Protein AF-A0A0C9UKN9-F1 (afdb_monomer_lite)

Organism: Sphaerobolus stellatus (strain SS14) (NCBI:txid990650)

Secondary structure (DSSP, 8-state):
------------------------S------S-SSSSS---------------TT---SHHHHHHHHHHHHHHTT---HHHHHHHHTTSTTTS-HHHHHHTTTPPP--SSHHHHHHHHHHHHHHT-SPPEEEEEE-SSHHHHH--TTTTTT--SEEEE-TT---PPPPGGG--TT--PEEE--------

pLDDT: mean 70.84, std 24.41, range [24.44, 95.75]

Radius of gyration: 25.05 Å; chains: 1; bounding box: 84×60×52 Å

Sequence (189 aa):
MASDTITGQNSAEEDFLFILAPASHPTKTLPRLLADNEGIPLFKQSVTLQTVFRQAGQDPEQVAFRDALLRQRTYTITQEDFELLSKQFWTNISIEEKTLFADALHLLPAKVMISEYNLHALAMLGNPVVCIKVKHNCTEAKKASEEDADGLEKQVLLAEGACCQETPPDFRPEPFRLELSLASTTLKE

Structure (mmCIF, N/CA/C/O backbone):
data_AF-A0A0C9UKN9-F1
#
_entry.id   AF-A0A0C9UKN9-F1
#
loop_
_atom_site.group_PDB
_atom_site.id
_atom_site.type_symbol
_atom_site.label_atom_id
_atom_site.label_alt_id
_atom_site.label_comp_id
_atom_site.label_asym_id
_atom_site.label_entity_id
_atom_site.label_seq_id
_atom_site.pdbx_PDB_ins_code
_atom_site.Cartn_x
_atom_site.Cartn_y
_atom_site.Cartn_z
_atom_site.occupancy
_atom_site.B_iso_or_equiv
_atom_site.auth_seq_id
_atom_site.auth_comp_id
_atom_site.auth_asym_id
_atom_site.auth_atom_id
_atom_site.pdbx_PDB_model_num
ATOM 1 N N . MET A 1 1 ? 60.288 16.742 14.129 1.00 34.72 1 MET A N 1
ATOM 2 C CA . MET A 1 1 ? 59.919 17.766 13.135 1.00 34.72 1 MET A CA 1
ATOM 3 C C . MET A 1 1 ? 58.909 17.145 12.193 1.00 34.72 1 MET A C 1
ATOM 5 O O . MET A 1 1 ? 59.256 16.121 11.627 1.00 34.72 1 MET A O 1
ATOM 9 N N . ALA A 1 2 ? 57.715 17.758 12.139 1.00 33.44 2 ALA A N 1
ATOM 10 C CA . ALA A 1 2 ? 56.589 17.596 11.199 1.00 33.44 2 ALA A CA 1
ATOM 11 C C . ALA A 1 2 ? 56.121 16.147 10.929 1.00 33.44 2 ALA A C 1
ATOM 13 O O . ALA A 1 2 ? 56.834 15.384 10.292 1.00 33.44 2 ALA A O 1
ATOM 14 N N . SER A 1 3 ? 55.005 15.640 11.468 1.00 34.00 3 SER A N 1
ATOM 15 C CA . SER A 1 3 ? 53.613 16.148 11.463 1.00 34.00 3 SER A CA 1
ATOM 16 C C . SER A 1 3 ? 53.100 16.423 10.051 1.00 34.00 3 SER A C 1
ATOM 18 O O . SER A 1 3 ? 53.535 17.399 9.459 1.00 34.00 3 SER A O 1
ATOM 20 N N . ASP A 1 4 ? 52.230 15.544 9.538 1.00 31.44 4 ASP A N 1
ATOM 21 C CA . ASP A 1 4 ? 50.944 15.860 8.885 1.00 31.44 4 ASP A CA 1
ATOM 22 C C . ASP A 1 4 ? 50.357 14.598 8.225 1.00 31.44 4 ASP A C 1
ATOM 24 O O . ASP A 1 4 ? 51.102 13.765 7.725 1.00 31.44 4 ASP A O 1
ATOM 28 N N . THR A 1 5 ? 49.059 14.358 8.068 1.00 30.23 5 THR A N 1
ATOM 29 C CA . THR A 1 5 ? 47.811 14.740 8.740 1.00 30.23 5 THR A CA 1
ATOM 30 C C . THR A 1 5 ? 46.796 13.796 8.074 1.00 30.23 5 THR A C 1
ATOM 32 O O . THR A 1 5 ? 46.590 13.859 6.863 1.00 30.23 5 THR A O 1
ATOM 35 N N . ILE A 1 6 ? 46.237 12.844 8.829 1.00 33.50 6 ILE A N 1
ATOM 36 C CA . ILE A 1 6 ? 45.108 12.016 8.379 1.00 33.50 6 ILE A CA 1
ATOM 37 C C . ILE A 1 6 ? 43.868 12.886 8.549 1.00 33.50 6 ILE A C 1
ATOM 39 O O . ILE A 1 6 ? 43.388 13.075 9.666 1.00 33.50 6 ILE A O 1
ATOM 43 N N . THR A 1 7 ? 43.366 13.450 7.455 1.00 30.38 7 THR A N 1
ATOM 44 C CA . THR A 1 7 ? 42.090 14.166 7.480 1.00 30.38 7 THR A CA 1
ATOM 45 C C . THR A 1 7 ? 40.964 13.146 7.453 1.00 30.38 7 THR A C 1
ATOM 47 O O . THR A 1 7 ? 40.539 12.679 6.398 1.00 30.38 7 THR A O 1
ATOM 50 N N . GLY A 1 8 ? 40.501 12.790 8.648 1.00 30.11 8 GLY A N 1
ATOM 51 C CA . GLY A 1 8 ? 39.165 12.258 8.839 1.00 30.11 8 GLY A CA 1
ATOM 52 C C . GLY A 1 8 ? 38.122 13.324 8.513 1.00 30.11 8 GLY A C 1
ATOM 53 O O . GLY A 1 8 ? 38.289 14.500 8.837 1.00 30.11 8 GLY A O 1
ATOM 54 N N . GLN A 1 9 ? 37.020 12.898 7.910 1.00 29.31 9 GLN A N 1
ATOM 55 C CA . GLN A 1 9 ? 35.750 13.588 8.062 1.00 29.31 9 GLN A CA 1
ATOM 56 C C . GLN A 1 9 ? 34.789 12.637 8.760 1.00 29.31 9 GLN A C 1
ATOM 58 O O . GLN A 1 9 ? 34.277 11.684 8.182 1.00 29.31 9 GLN A O 1
ATOM 63 N N . ASN A 1 10 ? 34.616 12.926 10.046 1.00 30.61 10 ASN A N 1
ATOM 64 C CA . ASN A 1 10 ? 33.439 12.594 10.825 1.00 30.61 10 ASN A CA 1
ATOM 65 C C . ASN A 1 10 ? 32.191 13.168 10.149 1.00 30.61 10 ASN A C 1
ATOM 67 O O . ASN A 1 10 ? 32.202 14.329 9.740 1.00 30.61 10 ASN A O 1
ATOM 71 N N . SER A 1 11 ? 31.107 12.403 10.158 1.00 27.14 11 SER A N 1
ATOM 72 C CA . SER A 1 11 ? 29.740 12.896 10.371 1.00 27.14 11 SER A CA 1
ATOM 73 C C . SER A 1 11 ? 28.881 11.650 10.607 1.00 27.14 11 SER A C 1
ATOM 75 O O . SER A 1 11 ? 28.715 10.843 9.702 1.00 27.14 11 SER A O 1
ATOM 77 N N . ALA A 1 12 ? 28.713 11.291 11.880 1.00 27.83 12 ALA A N 1
ATOM 78 C CA . ALA A 1 12 ? 27.504 11.551 12.675 1.00 27.83 12 ALA A CA 1
ATOM 79 C C . ALA A 1 12 ? 26.468 10.439 12.426 1.00 27.83 12 ALA A C 1
ATOM 81 O O . ALA A 1 12 ? 25.870 10.357 11.363 1.00 27.83 12 ALA A O 1
ATOM 82 N N . GLU A 1 13 ? 26.476 9.423 13.288 1.00 28.88 13 GLU A N 1
ATOM 83 C CA . GLU A 1 13 ? 25.441 9.268 14.329 1.00 28.88 13 GLU A CA 1
ATOM 84 C C . GLU A 1 13 ? 24.097 8.873 13.703 1.00 28.88 13 GLU A C 1
ATOM 86 O O . GLU A 1 13 ? 23.213 9.694 13.475 1.00 28.88 13 GLU A O 1
ATOM 91 N N . GLU A 1 14 ? 23.962 7.575 13.414 1.00 34.72 14 GLU A N 1
ATOM 92 C CA . GLU A 1 14 ? 22.657 6.952 13.212 1.00 34.72 14 GLU A CA 1
ATOM 93 C C . GLU A 1 14 ? 21.995 6.722 14.574 1.00 34.72 14 GLU A C 1
ATOM 95 O O . GLU A 1 14 ? 22.075 5.642 15.155 1.00 34.72 14 GLU A O 1
ATOM 100 N N . ASP A 1 15 ? 21.328 7.760 15.068 1.00 27.73 15 ASP A N 1
ATOM 101 C CA . ASP A 1 15 ? 20.319 7.646 16.116 1.00 27.73 15 ASP A CA 1
ATOM 102 C C . ASP A 1 15 ? 18.942 7.478 15.456 1.00 27.73 15 ASP A C 1
ATOM 104 O O . ASP A 1 15 ? 18.210 8.438 15.204 1.00 27.73 15 ASP A O 1
ATOM 108 N N . PHE A 1 16 ? 18.557 6.231 15.171 1.00 28.55 16 PHE A N 1
ATOM 109 C CA . PHE A 1 16 ? 17.162 5.893 14.883 1.00 28.55 16 PHE A CA 1
ATOM 110 C C . PHE A 1 16 ? 16.398 5.740 16.199 1.00 28.55 16 PHE A C 1
ATOM 112 O O . PHE A 1 16 ? 16.262 4.649 16.752 1.00 28.55 16 PHE A O 1
ATOM 119 N N . LEU A 1 17 ? 15.885 6.862 16.700 1.00 24.44 17 LEU A N 1
ATOM 120 C CA . LEU A 1 17 ? 14.983 6.906 17.842 1.00 24.44 17 LEU A CA 1
ATOM 121 C C . LEU A 1 17 ? 13.528 6.963 17.348 1.00 24.44 17 LEU A C 1
ATOM 123 O O . LEU A 1 17 ? 13.074 7.970 16.806 1.00 24.44 17 LEU A O 1
ATOM 127 N N . PHE A 1 18 ? 12.775 5.880 17.558 1.00 30.50 18 PHE A N 1
ATOM 128 C CA . PHE A 1 18 ? 11.311 5.915 17.521 1.00 30.50 18 PHE A CA 1
ATOM 129 C C . PHE A 1 18 ? 10.809 6.863 18.621 1.00 30.50 18 PHE A C 1
ATOM 131 O O . PHE A 1 18 ? 10.933 6.546 19.802 1.00 30.50 18 PHE A O 1
ATOM 138 N N . ILE A 1 19 ? 10.199 7.994 18.251 1.00 27.03 19 ILE A N 1
ATOM 139 C CA . ILE A 1 19 ? 9.367 8.803 19.154 1.00 27.03 19 ILE A CA 1
ATOM 140 C C . ILE A 1 19 ? 8.090 9.248 18.427 1.00 27.03 19 ILE A C 1
ATOM 142 O O . ILE A 1 19 ? 8.119 10.061 17.505 1.00 27.03 19 ILE A O 1
ATOM 146 N N . LEU A 1 20 ? 6.949 8.754 18.916 1.00 39.94 20 LEU A N 1
ATOM 147 C CA . LEU A 1 20 ? 5.687 9.493 18.914 1.00 39.94 20 LEU A CA 1
ATOM 148 C C . LEU A 1 20 ? 5.837 10.678 19.887 1.00 39.94 20 LEU A C 1
ATOM 150 O O . LEU A 1 20 ? 5.802 10.476 21.098 1.00 39.94 20 LEU A O 1
ATOM 154 N N . ALA A 1 21 ? 6.032 11.897 19.376 1.00 24.91 21 ALA A N 1
ATOM 155 C CA . ALA A 1 21 ? 5.906 13.166 20.110 1.00 24.91 21 ALA A CA 1
ATOM 156 C C . ALA A 1 21 ? 5.749 14.330 19.105 1.00 24.91 21 ALA A C 1
ATOM 158 O O . ALA A 1 21 ? 6.142 14.194 17.944 1.00 24.91 21 ALA A O 1
ATOM 159 N N . PRO A 1 22 ? 5.118 15.450 19.503 1.00 34.09 22 PRO A N 1
ATOM 160 C CA . PRO A 1 22 ? 4.517 16.403 18.584 1.00 34.09 22 PRO A CA 1
ATOM 161 C C . PRO A 1 22 ? 5.607 17.175 17.847 1.00 34.09 22 PRO A C 1
ATOM 163 O O . PRO A 1 22 ? 6.541 17.688 18.461 1.00 34.09 22 PRO A O 1
ATOM 166 N N . ALA A 1 23 ? 5.486 17.283 16.527 1.00 31.72 23 ALA A N 1
ATOM 167 C CA . ALA A 1 23 ? 6.414 18.069 15.733 1.00 31.72 23 ALA A CA 1
ATOM 168 C C . ALA A 1 23 ? 6.324 19.560 16.119 1.00 31.72 23 ALA A C 1
ATOM 170 O O . ALA A 1 23 ? 5.507 20.309 15.592 1.00 31.72 23 ALA A O 1
ATOM 171 N N . SER A 1 24 ? 7.195 20.000 17.026 1.00 43.47 24 SER A N 1
ATOM 172 C CA . SER A 1 24 ? 7.654 21.384 17.142 1.00 43.47 24 SER A CA 1
ATOM 173 C C . SER A 1 24 ? 9.071 21.471 16.572 1.00 43.47 24 SER A C 1
ATOM 175 O O . SER A 1 24 ? 10.053 21.629 17.296 1.00 43.47 24 SER A O 1
ATOM 177 N N . HIS A 1 25 ? 9.181 21.334 15.255 1.00 30.48 25 HIS A N 1
ATOM 178 C CA . HIS A 1 25 ? 10.380 21.664 14.491 1.00 30.48 25 HIS A CA 1
ATOM 179 C C . HIS A 1 25 ? 9.994 22.529 13.294 1.00 30.48 25 HIS A C 1
ATOM 181 O O . HIS A 1 25 ? 8.860 22.437 12.817 1.00 30.48 25 HIS A O 1
ATOM 187 N N . PRO A 1 26 ? 10.884 23.465 12.917 1.00 30.48 26 PRO A N 1
ATOM 188 C CA . PRO A 1 26 ? 10.521 24.702 12.250 1.00 30.48 26 PRO A CA 1
ATOM 189 C C . PRO A 1 26 ? 9.809 24.379 10.953 1.00 30.48 26 PRO A C 1
ATOM 191 O O . PRO A 1 26 ? 10.291 23.578 10.152 1.00 30.48 26 PRO A O 1
ATOM 194 N N . THR A 1 27 ? 8.652 25.010 10.778 1.00 32.56 27 THR A N 1
ATOM 195 C CA . THR A 1 27 ? 7.933 25.101 9.518 1.00 32.56 27 THR A CA 1
ATOM 196 C C . THR A 1 27 ? 8.954 25.289 8.408 1.00 32.56 27 THR A C 1
ATOM 198 O O . THR A 1 27 ? 9.515 26.372 8.250 1.00 32.56 27 THR A O 1
ATOM 201 N N . LYS A 1 28 ? 9.222 24.216 7.651 1.00 33.91 28 LYS A N 1
ATOM 202 C CA . LYS A 1 28 ? 9.829 24.320 6.331 1.00 33.91 28 LYS A CA 1
ATOM 203 C C . LYS A 1 28 ? 8.900 25.270 5.610 1.00 33.91 28 LYS A C 1
ATOM 205 O O . LYS A 1 28 ? 7.740 24.926 5.383 1.00 33.91 28 LYS A O 1
ATOM 210 N N . THR A 1 29 ? 9.357 26.510 5.475 1.00 34.72 29 THR A N 1
ATOM 211 C CA . THR A 1 29 ? 8.536 27.645 5.095 1.00 34.72 29 THR A CA 1
ATOM 212 C C . THR A 1 29 ? 7.731 27.197 3.895 1.00 34.72 29 THR A C 1
ATOM 214 O O . THR A 1 29 ? 8.321 26.763 2.900 1.00 34.72 29 THR A O 1
ATOM 217 N N . LEU A 1 30 ? 6.398 27.220 4.034 1.00 38.69 30 LEU A N 1
ATOM 218 C CA . LEU A 1 30 ? 5.480 27.114 2.904 1.00 38.69 30 LEU A CA 1
ATOM 219 C C . LEU A 1 30 ? 6.122 27.883 1.750 1.00 38.69 30 LEU A C 1
ATOM 221 O O . LEU A 1 30 ? 6.646 28.978 2.018 1.00 38.69 30 LEU A O 1
ATOM 225 N N . PRO A 1 31 ? 6.167 27.321 0.524 1.00 39.94 31 PRO A N 1
ATOM 226 C CA . PRO A 1 31 ? 6.776 28.016 -0.594 1.00 39.94 31 PRO A CA 1
ATOM 227 C C . PRO A 1 31 ? 6.264 29.446 -0.559 1.00 39.94 31 PRO A C 1
ATOM 229 O O . PRO A 1 31 ? 5.082 29.679 -0.302 1.00 39.94 31 PRO A O 1
ATOM 232 N N . ARG A 1 32 ? 7.214 30.375 -0.661 1.00 41.12 32 ARG A N 1
ATOM 233 C CA . ARG A 1 32 ? 7.066 31.826 -0.566 1.00 41.12 32 ARG A CA 1
ATOM 234 C C . ARG A 1 32 ? 6.176 32.311 -1.717 1.00 41.12 32 ARG A C 1
ATOM 236 O O . ARG A 1 32 ? 6.621 33.003 -2.613 1.00 41.12 32 ARG A O 1
ATOM 243 N N . LEU A 1 33 ? 4.921 31.890 -1.694 1.00 42.81 33 LEU A N 1
ATOM 244 C CA . LEU A 1 33 ? 3.880 32.051 -2.705 1.00 42.81 33 LEU A CA 1
ATOM 245 C C . LEU A 1 33 ? 2.845 33.083 -2.232 1.00 42.81 33 LEU A C 1
ATOM 247 O O . LEU A 1 33 ? 1.717 33.128 -2.703 1.00 42.81 33 LEU A O 1
ATOM 251 N N . LEU A 1 34 ? 3.253 33.896 -1.254 1.00 47.38 34 LEU A N 1
ATOM 252 C CA . LEU A 1 34 ? 2.517 35.028 -0.701 1.00 47.38 34 LEU A CA 1
ATOM 253 C C . LEU A 1 34 ? 3.339 36.328 -0.764 1.00 47.38 34 LEU A C 1
ATOM 255 O O . LEU A 1 34 ? 2.903 37.337 -0.223 1.00 47.38 34 LEU A O 1
ATOM 259 N N . ALA A 1 35 ? 4.545 36.308 -1.352 1.00 42.91 35 ALA A N 1
ATOM 260 C CA . ALA A 1 35 ? 5.447 37.465 -1.334 1.00 42.91 35 ALA A CA 1
ATOM 261 C C . ALA A 1 35 ? 5.370 38.353 -2.583 1.00 42.91 35 ALA A C 1
ATOM 263 O O . ALA A 1 35 ? 5.828 39.491 -2.518 1.00 42.91 35 ALA A O 1
ATOM 264 N N . ASP A 1 36 ? 4.744 37.887 -3.663 1.00 44.12 36 ASP A N 1
ATOM 265 C CA . ASP A 1 36 ? 4.608 38.661 -4.892 1.00 44.12 36 ASP A CA 1
ATOM 266 C C . ASP A 1 36 ? 3.116 38.921 -5.127 1.00 44.12 36 ASP A C 1
ATOM 268 O O . ASP A 1 36 ? 2.312 37.995 -5.216 1.00 44.12 36 ASP A O 1
ATOM 272 N N . ASN A 1 37 ? 2.740 40.200 -5.146 1.00 48.34 37 ASN A N 1
ATOM 273 C CA . ASN A 1 37 ? 1.370 40.716 -5.251 1.00 48.34 37 ASN A CA 1
ATOM 274 C C . ASN A 1 37 ? 0.725 40.490 -6.640 1.00 48.34 37 ASN A C 1
ATOM 276 O O . ASN A 1 37 ? 0.074 41.379 -7.175 1.00 48.34 37 ASN A O 1
ATOM 280 N N . GLU A 1 38 ? 0.874 39.300 -7.213 1.00 51.72 38 GLU A N 1
ATOM 281 C CA . GLU A 1 38 ? 0.137 38.808 -8.382 1.00 51.72 38 GLU A CA 1
ATOM 282 C C . GLU A 1 38 ? -0.719 37.637 -7.881 1.00 51.72 38 GLU A C 1
ATOM 284 O O . GLU A 1 38 ? -0.367 36.462 -7.974 1.00 51.72 38 GLU A O 1
ATOM 289 N N . GLY A 1 39 ? -1.791 37.994 -7.170 1.00 48.06 39 GLY A N 1
ATOM 290 C CA . GLY A 1 39 ? -2.558 37.074 -6.341 1.00 48.06 39 GLY A CA 1
ATOM 291 C C . GLY A 1 39 ? -3.172 35.925 -7.135 1.00 48.06 39 GLY A C 1
ATOM 292 O O . GLY A 1 39 ? -4.042 36.134 -7.981 1.00 48.06 39 GLY A O 1
ATOM 293 N N . ILE A 1 40 ? -2.815 34.693 -6.762 1.00 57.94 40 ILE A N 1
ATOM 294 C CA . ILE A 1 40 ? -3.725 33.552 -6.903 1.00 57.94 40 ILE A CA 1
ATOM 295 C C . ILE A 1 40 ? -5.076 34.028 -6.357 1.00 57.94 40 ILE A C 1
ATOM 297 O O . ILE A 1 40 ? -5.100 34.520 -5.223 1.00 57.94 40 ILE A O 1
ATOM 301 N N . PRO A 1 41 ? -6.183 33.958 -7.121 1.00 59.59 41 PRO A N 1
ATOM 302 C CA . PRO A 1 41 ? -7.469 34.425 -6.634 1.00 59.59 41 PRO A CA 1
ATOM 303 C C . PRO A 1 41 ? -7.753 33.734 -5.304 1.00 59.59 41 PRO A C 1
ATOM 305 O O . PRO A 1 41 ? -7.888 32.512 -5.242 1.00 59.59 41 PRO A O 1
ATOM 308 N N . LEU A 1 42 ? -7.771 34.540 -4.239 1.00 68.69 42 LEU A N 1
ATOM 309 C CA . LEU A 1 42 ? -8.013 34.106 -2.872 1.00 68.69 42 LEU A CA 1
ATOM 310 C C . LEU A 1 42 ? -9.257 33.212 -2.897 1.00 68.69 42 LEU A C 1
ATOM 312 O O . LEU A 1 42 ? -10.309 33.656 -3.368 1.00 68.69 42 LEU A O 1
ATOM 316 N N . PHE A 1 43 ? -9.125 31.950 -2.481 1.00 76.06 43 PHE A N 1
ATOM 317 C CA . PHE A 1 43 ? -10.235 31.000 -2.497 1.00 76.06 43 PHE A CA 1
ATOM 318 C C . PHE A 1 43 ? -11.451 31.637 -1.815 1.00 76.06 43 PHE A C 1
ATOM 320 O O . PHE A 1 43 ? -11.429 31.921 -0.620 1.00 76.06 43 PHE A O 1
ATOM 327 N N . LYS A 1 44 ? -12.510 31.903 -2.588 1.00 85.81 44 LYS A N 1
ATOM 328 C CA . LYS A 1 44 ? -13.702 32.613 -2.093 1.00 85.81 44 LYS A CA 1
ATOM 329 C C . LYS A 1 44 ? -14.620 31.717 -1.265 1.00 85.81 44 LYS A C 1
ATOM 331 O O . LYS A 1 44 ? -15.485 32.216 -0.554 1.00 85.81 44 LYS A O 1
ATOM 336 N N . GLN A 1 45 ? -14.458 30.403 -1.391 1.00 85.06 45 GLN A N 1
ATOM 337 C CA . GLN A 1 45 ? -15.313 29.409 -0.766 1.00 85.06 45 GLN A CA 1
ATOM 338 C C . GLN A 1 45 ? -14.523 28.124 -0.513 1.00 85.06 45 GLN A C 1
ATOM 340 O O . GLN A 1 45 ? -13.711 27.718 -1.344 1.00 85.06 45 GLN A O 1
ATOM 345 N N . SER A 1 46 ? -14.803 27.469 0.612 1.00 88.50 46 SER A N 1
ATOM 346 C CA . SER A 1 46 ? -14.442 26.072 0.842 1.00 88.50 46 SER A CA 1
ATOM 347 C C . SER A 1 46 ? -15.709 25.260 1.112 1.00 88.50 46 SER A C 1
ATOM 349 O O . SER A 1 46 ? -16.700 25.776 1.632 1.00 88.50 46 SER A O 1
ATOM 351 N N . VAL A 1 47 ? -15.694 23.993 0.704 1.00 91.56 47 VAL A N 1
ATOM 352 C CA . VAL A 1 47 ? -16.776 23.034 0.942 1.00 91.56 47 VAL A CA 1
ATOM 353 C C . VAL A 1 47 ? -16.151 21.794 1.561 1.00 91.56 47 VAL A C 1
ATOM 355 O O . VAL A 1 47 ? -15.210 21.231 1.005 1.00 91.56 47 VAL A O 1
ATOM 358 N N . THR A 1 48 ? -16.679 21.363 2.704 1.00 90.56 48 THR A N 1
ATOM 359 C CA . THR A 1 48 ? -16.204 20.170 3.413 1.00 90.56 48 THR A CA 1
ATOM 360 C C . THR A 1 48 ? -17.248 19.072 3.305 1.00 90.56 48 THR A C 1
ATOM 362 O O . THR A 1 48 ? -18.371 19.227 3.784 1.00 90.56 48 THR A O 1
ATOM 365 N N . LEU A 1 49 ? -16.875 17.947 2.697 1.00 93.06 49 LEU A N 1
ATOM 366 C CA . LEU A 1 49 ? -17.709 16.749 2.674 1.00 93.06 49 LEU A CA 1
ATOM 367 C C . LEU A 1 49 ? -17.654 16.055 4.039 1.00 93.06 49 LEU A C 1
ATOM 369 O O . LEU A 1 49 ? -16.573 15.864 4.596 1.00 93.06 49 LEU A O 1
ATOM 373 N N . GLN A 1 50 ? -18.818 15.681 4.567 1.00 87.19 50 GLN A N 1
ATOM 374 C CA . GLN A 1 50 ? -18.943 15.087 5.905 1.00 87.19 50 GLN A CA 1
ATOM 375 C C . GLN A 1 50 ? -19.184 13.573 5.879 1.00 87.19 50 GLN A C 1
ATOM 377 O O . GLN A 1 50 ? -18.939 12.891 6.868 1.00 87.19 50 GLN A O 1
ATOM 382 N N . THR A 1 51 ? -19.657 13.034 4.757 1.00 88.94 51 THR A N 1
ATOM 383 C CA . THR A 1 51 ? -20.079 11.633 4.654 1.00 88.94 51 THR A CA 1
ATOM 384 C C . THR A 1 51 ? -18.967 10.752 4.086 1.00 88.94 51 THR A C 1
ATOM 386 O O . THR A 1 51 ? -18.377 11.072 3.054 1.00 88.94 51 THR A O 1
ATOM 389 N N . VAL A 1 52 ? -18.708 9.612 4.736 1.00 88.38 52 VAL A N 1
ATOM 390 C CA . VAL A 1 52 ? -17.716 8.611 4.308 1.00 88.38 52 VAL A CA 1
ATOM 391 C C . VAL A 1 52 ? -18.405 7.486 3.532 1.00 88.38 52 VAL A C 1
ATOM 393 O O . VAL A 1 52 ? -19.223 6.764 4.093 1.00 88.38 52 VAL A O 1
ATOM 396 N N . PHE A 1 53 ? -18.045 7.306 2.257 1.00 88.88 53 PHE A N 1
ATOM 397 C CA . PHE A 1 53 ? -18.640 6.276 1.388 1.00 88.88 53 PHE A CA 1
ATOM 398 C C . PHE A 1 53 ? -17.809 4.992 1.252 1.00 88.88 53 PHE A C 1
ATOM 400 O O . PHE A 1 53 ? -18.365 3.943 0.951 1.00 88.88 53 PHE A O 1
ATOM 407 N N . ARG A 1 54 ? -16.487 5.043 1.476 1.00 87.88 54 ARG A N 1
ATOM 408 C CA . ARG A 1 54 ? -15.612 3.860 1.337 1.00 87.88 54 ARG A CA 1
ATOM 409 C C . ARG A 1 54 ? -15.910 2.807 2.410 1.00 87.88 54 ARG A C 1
ATOM 411 O O . ARG A 1 54 ? -16.007 1.630 2.096 1.00 87.88 54 ARG A O 1
ATOM 418 N N . GLN A 1 55 ? -16.110 3.247 3.654 1.00 88.56 55 GLN A N 1
ATOM 419 C CA . GLN A 1 55 ? -16.520 2.427 4.800 1.00 88.56 55 GLN A CA 1
ATOM 420 C C . GLN A 1 55 ? -17.996 2.700 5.174 1.00 88.56 55 GLN A C 1
ATOM 422 O O . GLN A 1 55 ? -18.308 3.066 6.307 1.00 88.56 55 GLN A O 1
ATOM 427 N N . ALA A 1 56 ? -18.915 2.597 4.204 1.00 84.56 56 ALA A N 1
ATOM 428 C CA . ALA A 1 56 ? -20.336 2.952 4.380 1.00 84.56 56 ALA A CA 1
ATOM 429 C C . ALA A 1 56 ? -21.166 1.941 5.200 1.00 84.56 56 ALA A C 1
ATOM 431 O O . ALA A 1 56 ? -22.339 2.192 5.495 1.00 84.56 56 ALA A O 1
ATOM 432 N N . GLY A 1 57 ? -20.564 0.809 5.561 1.00 89.00 57 GLY A N 1
ATOM 433 C CA . GLY A 1 57 ? -21.182 -0.235 6.363 1.00 89.00 57 GLY A CA 1
ATOM 434 C C . GLY A 1 57 ? -21.778 0.260 7.684 1.00 89.00 57 GLY A C 1
ATOM 435 O O . GLY A 1 57 ? -21.254 1.189 8.305 1.00 89.00 57 GLY A O 1
ATOM 436 N N . GLN A 1 58 ? -22.901 -0.342 8.082 1.00 90.31 58 GLN A N 1
ATOM 437 C CA . GLN A 1 58 ? -23.626 -0.023 9.324 1.00 90.31 58 GLN A CA 1
ATOM 438 C C . GLN A 1 58 ? -23.515 -1.126 10.378 1.00 90.31 58 GLN A C 1
ATOM 440 O O . GLN A 1 58 ? -24.099 -1.009 11.453 1.00 90.31 58 GLN A O 1
ATOM 445 N N . ASP A 1 59 ? -22.774 -2.189 10.075 1.00 94.25 59 ASP A N 1
ATOM 446 C CA . ASP A 1 59 ? -22.440 -3.201 11.064 1.00 94.25 59 ASP A CA 1
ATOM 447 C C . ASP A 1 59 ? -21.610 -2.572 12.203 1.00 94.25 59 ASP A C 1
ATOM 449 O O . ASP A 1 59 ? -20.758 -1.718 11.915 1.00 94.25 59 ASP A O 1
ATOM 453 N N . PRO A 1 60 ? -21.832 -2.939 13.482 1.00 92.31 60 PRO A N 1
ATOM 454 C CA . PRO A 1 60 ? -21.122 -2.336 14.606 1.00 92.31 60 PRO A CA 1
ATOM 455 C C . PRO A 1 60 ? -19.598 -2.372 14.466 1.00 92.31 60 PRO A C 1
ATOM 457 O O . PRO A 1 60 ? -18.939 -1.405 14.851 1.00 92.31 60 PRO A O 1
ATOM 460 N N . GLU A 1 61 ? -19.029 -3.426 13.872 1.00 89.44 61 GLU A N 1
ATOM 461 C CA . GLU A 1 61 ? -17.582 -3.527 13.662 1.00 89.44 61 GLU A CA 1
ATOM 462 C C . GLU A 1 61 ? -17.093 -2.523 12.611 1.00 89.44 61 GLU A C 1
ATOM 464 O O . GLU A 1 61 ? -16.081 -1.845 12.804 1.00 89.44 61 GLU A O 1
ATOM 469 N N . GLN A 1 62 ? -17.846 -2.355 11.520 1.00 89.75 62 GLN A N 1
ATOM 470 C CA . GLN A 1 62 ? -17.525 -1.401 10.455 1.00 89.75 62 GLN A CA 1
ATOM 471 C C . GLN A 1 62 ? -17.675 0.053 10.918 1.00 89.75 62 GLN A C 1
ATOM 473 O O . GLN A 1 62 ? -16.872 0.909 10.539 1.00 89.75 62 GLN A O 1
ATOM 478 N N . VAL A 1 63 ? -18.674 0.334 11.761 1.00 92.50 63 VAL A N 1
ATOM 479 C CA . VAL A 1 63 ? -18.849 1.647 12.397 1.00 92.50 63 VAL A CA 1
ATOM 480 C C . VAL A 1 63 ? -17.682 1.939 13.338 1.00 92.50 63 VAL A C 1
ATOM 482 O O . VAL A 1 63 ? -17.069 2.998 13.217 1.00 92.50 63 VAL A O 1
ATOM 485 N N . ALA A 1 64 ? -17.318 0.990 14.208 1.00 92.81 64 ALA A N 1
ATOM 486 C CA . ALA A 1 64 ? -16.185 1.142 15.118 1.00 92.81 64 ALA A CA 1
ATOM 487 C C . ALA A 1 64 ? -14.869 1.380 14.360 1.00 92.81 64 ALA A C 1
ATOM 489 O O . ALA A 1 64 ? -14.103 2.275 14.716 1.00 92.81 64 ALA A O 1
ATOM 490 N N . PHE A 1 65 ? -14.641 0.642 13.269 1.00 93.00 65 PHE A N 1
ATOM 491 C CA . PHE A 1 65 ? -13.476 0.826 12.407 1.00 93.00 65 PHE A CA 1
ATOM 492 C C . PHE A 1 65 ? -13.454 2.211 11.747 1.00 93.00 65 PHE A C 1
ATOM 494 O O . PHE A 1 65 ? -12.438 2.905 11.789 1.00 93.00 65 PHE A O 1
ATOM 501 N N . ARG A 1 66 ? -14.582 2.661 11.179 1.00 93.75 66 ARG A N 1
ATOM 502 C CA . ARG A 1 66 ? -14.697 4.005 10.592 1.00 93.75 66 ARG A CA 1
ATOM 503 C C . ARG A 1 66 ? -14.398 5.092 11.623 1.00 93.75 66 ARG A C 1
ATOM 505 O O . ARG A 1 66 ? -13.671 6.036 11.318 1.00 93.75 66 ARG A O 1
ATOM 512 N N . ASP A 1 67 ? -14.943 4.963 12.825 1.00 93.44 67 ASP A N 1
ATOM 513 C CA . ASP A 1 67 ? -14.770 5.954 13.882 1.00 93.44 67 ASP A CA 1
ATOM 514 C C . ASP A 1 67 ? -13.321 5.989 14.397 1.00 93.44 67 ASP A C 1
ATOM 516 O O . ASP A 1 67 ? -12.788 7.076 14.635 1.00 93.44 67 ASP A O 1
ATOM 520 N N . ALA A 1 68 ? -12.650 4.834 14.481 1.00 94.75 68 ALA A N 1
ATOM 521 C CA . ALA A 1 68 ? -11.222 4.753 14.789 1.00 94.75 68 ALA A CA 1
ATOM 522 C C . ALA A 1 68 ? -10.371 5.484 13.731 1.00 94.75 68 ALA A C 1
ATOM 524 O O . ALA A 1 68 ? -9.497 6.277 14.083 1.00 94.75 68 ALA A O 1
ATOM 525 N N . LEU A 1 69 ? -10.670 5.317 12.434 1.00 94.00 69 LEU A N 1
ATOM 526 C CA . LEU A 1 69 ? -9.984 6.046 11.354 1.00 94.00 69 LEU A CA 1
ATOM 527 C C . LEU A 1 69 ? -10.224 7.566 11.421 1.00 94.00 69 LEU A C 1
ATOM 529 O O . LEU A 1 69 ? -9.312 8.355 11.157 1.00 94.00 69 LEU A O 1
ATOM 533 N N . LEU A 1 70 ? -11.436 7.999 11.788 1.00 92.94 70 LEU A N 1
ATOM 534 C CA . LEU A 1 70 ? -11.745 9.419 11.985 1.00 92.94 70 LEU A CA 1
ATOM 535 C C . LEU A 1 70 ? -10.962 10.010 13.164 1.00 92.94 70 LEU A C 1
ATOM 537 O O . LEU A 1 70 ? -10.425 11.110 13.034 1.00 92.94 70 LEU A O 1
ATOM 541 N N . ARG A 1 71 ? -10.836 9.273 14.274 1.00 95.06 71 ARG A N 1
ATOM 542 C CA . ARG A 1 71 ? -10.015 9.675 15.428 1.00 95.06 71 ARG A CA 1
ATOM 543 C C . ARG A 1 71 ? -8.525 9.697 15.105 1.00 95.06 71 ARG A C 1
ATOM 545 O O . ARG A 1 71 ? -7.829 10.624 15.516 1.00 95.06 71 ARG A O 1
ATOM 552 N N . GLN A 1 72 ? -8.037 8.732 14.327 1.00 94.62 72 GLN A N 1
ATOM 553 C CA . GLN A 1 72 ? -6.654 8.713 13.854 1.00 94.62 72 GLN A CA 1
ATOM 554 C C . GLN A 1 72 ? -6.338 9.961 13.014 1.00 94.62 72 GLN A C 1
ATOM 556 O O . GLN A 1 72 ? -5.286 10.571 13.196 1.00 94.62 72 GLN A O 1
ATOM 561 N N . ARG A 1 73 ? -7.269 10.403 12.156 1.00 92.69 73 ARG A N 1
ATOM 562 C CA . ARG A 1 73 ? -7.123 11.637 11.362 1.00 92.69 73 ARG A CA 1
ATOM 563 C C . ARG A 1 73 ? -6.965 12.892 12.228 1.00 92.69 73 ARG A C 1
ATOM 565 O O . ARG A 1 73 ? -6.260 13.814 11.825 1.00 92.69 73 ARG A O 1
ATOM 572 N N . THR A 1 74 ? -7.637 12.955 13.377 1.00 93.62 74 THR A N 1
ATOM 573 C CA . THR A 1 74 ? -7.584 14.093 14.311 1.00 93.62 74 THR A CA 1
ATOM 574 C C . THR A 1 74 ? -6.556 13.921 15.426 1.00 93.62 74 THR A C 1
ATOM 576 O O . THR A 1 74 ? -6.502 14.765 16.317 1.00 93.62 74 THR A O 1
ATOM 579 N N . TYR A 1 75 ? -5.735 12.865 15.384 1.00 92.50 75 TYR A N 1
ATOM 580 C CA . TYR A 1 75 ? -4.774 12.505 16.435 1.00 92.50 75 TYR A CA 1
ATOM 581 C C . TYR A 1 75 ? -5.411 12.274 17.819 1.00 92.50 75 TYR A C 1
ATOM 583 O O . TYR A 1 75 ? -4.751 12.412 18.844 1.00 92.50 75 TYR A O 1
ATOM 591 N N . THR A 1 76 ? -6.690 11.899 17.864 1.00 95.19 76 THR A N 1
ATOM 592 C CA . THR A 1 76 ? -7.440 11.597 19.097 1.00 95.19 76 THR A CA 1
ATOM 593 C C . THR A 1 76 ? -7.675 10.094 19.250 1.00 95.19 76 THR A C 1
ATOM 595 O O . THR A 1 76 ? -8.751 9.676 19.674 1.00 95.19 76 THR A O 1
ATOM 598 N N . ILE A 1 77 ? -6.709 9.287 18.810 1.00 94.69 77 ILE A N 1
ATOM 599 C CA . ILE A 1 77 ? -6.774 7.824 18.857 1.00 94.69 77 ILE A CA 1
ATOM 600 C C . ILE A 1 77 ? -6.698 7.334 20.308 1.00 94.69 77 ILE A C 1
ATOM 602 O O . ILE A 1 77 ? -5.933 7.882 21.105 1.00 94.69 77 ILE A O 1
ATOM 606 N N . THR A 1 78 ? -7.494 6.325 20.656 1.00 94.94 78 THR A N 1
ATOM 607 C CA . THR A 1 78 ? -7.490 5.723 21.998 1.00 94.94 78 THR A CA 1
ATOM 608 C C . THR A 1 78 ? -6.773 4.372 22.022 1.00 94.94 78 THR A C 1
ATOM 610 O O . THR A 1 78 ? -6.386 3.827 20.986 1.00 94.94 78 THR A O 1
ATOM 613 N N . GLN A 1 79 ? -6.585 3.817 23.220 1.00 95.75 79 GLN A N 1
ATOM 614 C CA . GLN A 1 79 ? -6.022 2.477 23.385 1.00 95.75 79 GLN A CA 1
ATOM 615 C C . GLN A 1 79 ? -6.940 1.412 22.762 1.00 95.75 79 GLN A C 1
ATOM 617 O O . GLN A 1 79 ? -6.466 0.502 22.088 1.00 95.75 79 GLN A O 1
ATOM 622 N N . GLU A 1 80 ? -8.255 1.569 22.913 1.00 94.88 80 GLU A N 1
ATOM 623 C CA . GLU A 1 80 ? -9.258 0.671 22.336 1.00 94.88 80 GLU A CA 1
ATOM 624 C C . GLU A 1 80 ? -9.234 0.704 20.801 1.00 94.88 80 GLU A C 1
ATOM 626 O O . GLU A 1 80 ? -9.403 -0.332 20.159 1.00 94.88 80 GLU A O 1
ATOM 631 N N . ASP A 1 81 ? -8.974 1.872 20.199 1.00 94.69 81 ASP A N 1
ATOM 632 C CA . ASP A 1 81 ? -8.794 1.995 18.748 1.00 94.69 81 ASP A CA 1
ATOM 633 C C . ASP A 1 81 ? -7.567 1.221 18.269 1.00 94.69 81 ASP A C 1
ATOM 635 O O . ASP A 1 81 ? -7.624 0.514 17.264 1.00 94.69 81 ASP A O 1
ATOM 639 N N . PHE A 1 82 ? -6.449 1.337 18.990 1.00 94.62 82 PHE A N 1
ATOM 640 C CA . PHE A 1 82 ? -5.241 0.585 18.668 1.00 94.62 82 PHE A CA 1
ATOM 641 C C . PHE A 1 82 ? -5.476 -0.923 18.795 1.00 94.62 82 PHE A C 1
ATOM 643 O O . PHE A 1 82 ? -5.105 -1.685 17.902 1.00 94.62 82 PHE A O 1
ATOM 650 N N . GLU A 1 83 ? -6.142 -1.365 19.860 1.00 94.88 83 GLU A N 1
ATOM 651 C CA . GLU A 1 83 ? -6.506 -2.769 20.055 1.00 94.88 83 GLU A CA 1
ATOM 652 C C . GLU A 1 83 ? -7.428 -3.274 18.941 1.00 94.88 83 GLU A C 1
A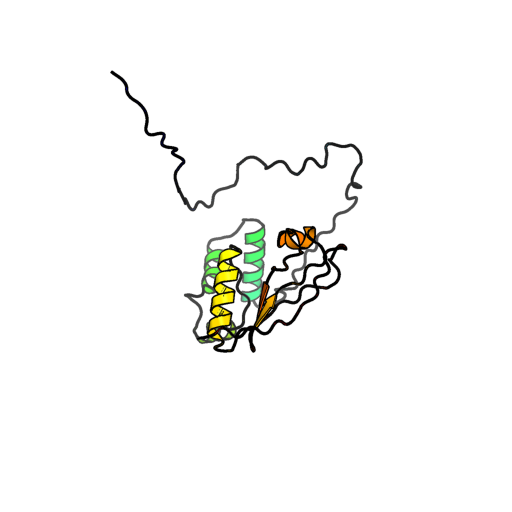TOM 654 O O . GLU A 1 83 ? -7.214 -4.366 18.417 1.00 94.88 83 GLU A O 1
ATOM 659 N N . LEU A 1 84 ? -8.394 -2.462 18.506 1.00 94.50 84 LEU A N 1
ATOM 660 C CA . LEU A 1 84 ? -9.247 -2.772 17.362 1.00 94.50 84 LEU A CA 1
ATOM 661 C C . LEU A 1 84 ? -8.433 -2.941 16.071 1.00 94.50 84 LEU A C 1
ATOM 663 O O . LEU A 1 84 ? -8.591 -3.948 15.385 1.00 94.50 84 LEU A O 1
ATOM 667 N N . LEU A 1 85 ? -7.556 -1.987 15.746 1.00 93.19 85 LEU A N 1
ATOM 668 C CA . LEU A 1 85 ? -6.745 -2.014 14.523 1.00 93.19 85 LEU A CA 1
ATOM 669 C C . LEU A 1 85 ? -5.701 -3.138 14.543 1.00 93.19 85 LEU A C 1
ATOM 671 O O . LEU A 1 85 ? -5.440 -3.761 13.517 1.00 93.19 85 LEU A O 1
ATOM 675 N N . SER A 1 86 ? -5.134 -3.442 15.710 1.00 94.00 86 SER A N 1
ATOM 676 C CA . SER A 1 86 ? -4.111 -4.482 15.860 1.00 94.00 86 SER A CA 1
ATOM 677 C C . SER A 1 86 ? -4.638 -5.900 15.624 1.00 94.00 86 SER A C 1
ATOM 679 O O . SER A 1 86 ? -3.860 -6.786 15.268 1.00 94.00 86 SER A O 1
ATOM 681 N N . LYS A 1 87 ? -5.955 -6.130 15.724 1.00 91.19 87 LYS A N 1
ATOM 682 C CA . LYS A 1 87 ? -6.576 -7.399 15.298 1.00 91.19 87 LYS A CA 1
ATOM 683 C C . LYS A 1 87 ? -6.318 -7.701 13.822 1.00 91.19 87 LYS A C 1
ATOM 685 O O . LYS A 1 87 ? -6.212 -8.864 13.463 1.00 91.19 87 LYS A O 1
ATOM 690 N N . GLN A 1 88 ? -6.153 -6.660 13.006 1.00 89.00 88 GLN A N 1
ATOM 691 C CA . GLN A 1 88 ? -5.897 -6.760 11.569 1.00 89.00 88 GLN A CA 1
ATOM 692 C C . GLN A 1 88 ? -4.410 -6.909 11.224 1.00 89.00 88 GLN A C 1
ATOM 694 O O . GLN A 1 88 ? -4.032 -6.937 10.053 1.00 89.00 88 GLN A O 1
ATOM 699 N N . PHE A 1 89 ? -3.525 -6.990 12.223 1.00 92.12 89 PHE A N 1
ATOM 700 C CA . PHE A 1 89 ? -2.117 -7.250 11.955 1.00 92.12 89 PHE A CA 1
ATOM 701 C C . PHE A 1 89 ? -1.942 -8.635 11.345 1.00 92.12 89 PHE A C 1
ATOM 703 O O . PHE A 1 89 ? -2.572 -9.606 11.761 1.00 92.12 89 PHE A O 1
ATOM 710 N N . TRP A 1 90 ? -1.008 -8.740 10.401 1.00 87.69 90 TRP A N 1
ATOM 711 C CA . TRP A 1 90 ? -0.735 -9.982 9.676 1.00 87.69 90 TRP A CA 1
ATOM 712 C C . TRP A 1 90 ? -0.409 -11.173 10.597 1.00 87.69 90 TRP A C 1
ATOM 714 O O . TRP A 1 90 ? -0.610 -12.332 10.240 1.00 87.69 90 TRP A O 1
ATOM 724 N N . THR A 1 91 ? 0.092 -10.916 11.805 1.00 90.94 91 THR A N 1
ATOM 725 C CA . THR A 1 91 ? 0.365 -11.948 12.817 1.00 90.94 91 THR A CA 1
ATOM 726 C C . THR A 1 91 ? -0.895 -12.504 13.479 1.00 90.94 91 THR A C 1
ATOM 728 O O . THR A 1 91 ? -0.856 -13.626 13.973 1.00 90.94 91 THR A O 1
ATOM 731 N N . ASN A 1 92 ? -1.985 -11.737 13.488 1.00 91.25 92 ASN A N 1
ATOM 732 C CA . ASN A 1 92 ? -3.181 -11.993 14.290 1.00 91.25 92 ASN A CA 1
ATOM 733 C C . ASN A 1 92 ? -4.361 -12.519 13.459 1.00 91.25 92 ASN A C 1
ATOM 735 O O . ASN A 1 92 ? -5.249 -13.160 14.015 1.00 91.25 92 ASN A O 1
ATOM 739 N N . ILE A 1 93 ? -4.355 -12.282 12.146 1.00 92.38 93 ILE A N 1
ATOM 740 C CA . ILE A 1 93 ? -5.383 -12.778 11.223 1.00 92.38 93 ILE A CA 1
ATOM 741 C C . ILE A 1 93 ? -5.191 -14.265 10.882 1.00 92.38 93 ILE A C 1
ATOM 743 O O . ILE A 1 93 ? -4.067 -14.791 10.889 1.00 92.38 93 ILE A O 1
ATOM 747 N N . SER A 1 94 ? -6.298 -14.948 10.573 1.00 93.12 94 SER A N 1
ATOM 748 C CA . SER A 1 94 ? -6.302 -16.384 10.274 1.00 93.12 94 SER A CA 1
ATOM 749 C C . SER A 1 94 ? -5.646 -16.699 8.923 1.00 93.12 94 SER A C 1
ATOM 751 O O . SER A 1 94 ? -5.374 -15.811 8.113 1.00 93.12 94 SER A O 1
ATOM 753 N N . ILE A 1 95 ? -5.364 -17.979 8.661 1.00 92.69 95 ILE A N 1
ATOM 754 C CA . ILE A 1 95 ? -4.792 -18.399 7.371 1.00 92.69 95 ILE A CA 1
ATOM 755 C C . ILE A 1 95 ? -5.800 -18.150 6.243 1.00 92.69 95 ILE A C 1
ATOM 757 O O . ILE A 1 95 ? -5.421 -17.675 5.178 1.00 92.69 95 ILE A O 1
ATOM 761 N N . GLU A 1 96 ? -7.081 -18.410 6.494 1.00 93.69 96 GLU A N 1
ATOM 762 C CA . GLU A 1 96 ? -8.170 -18.183 5.545 1.00 93.69 96 GLU A CA 1
ATOM 763 C C . GLU A 1 96 ? -8.256 -16.701 5.166 1.00 93.69 96 GLU A C 1
ATOM 765 O O . GLU A 1 96 ? -8.319 -16.360 3.986 1.00 93.69 96 GLU A O 1
ATOM 770 N N . GLU A 1 97 ? -8.162 -15.804 6.147 1.00 90.69 97 GLU A N 1
ATOM 771 C CA . GLU A 1 97 ? -8.164 -14.366 5.889 1.00 90.69 97 GLU A CA 1
ATOM 772 C C . GLU A 1 97 ? -6.927 -13.927 5.096 1.00 90.69 97 GLU A C 1
ATOM 774 O O . GLU A 1 97 ? -7.060 -13.216 4.105 1.00 90.69 97 GLU A O 1
ATOM 779 N N . LYS A 1 98 ? -5.733 -14.441 5.421 1.00 91.69 98 LYS A N 1
ATOM 780 C CA . LYS A 1 98 ? -4.515 -14.178 4.629 1.00 91.69 98 LYS A CA 1
ATOM 781 C C . LYS A 1 98 ? -4.677 -14.569 3.166 1.00 91.69 98 LYS A C 1
ATOM 783 O O . LYS A 1 98 ? -4.212 -13.841 2.294 1.00 91.69 98 LYS A O 1
ATOM 788 N N . THR A 1 99 ? -5.341 -15.692 2.887 1.00 91.69 99 THR A N 1
ATOM 789 C CA . THR A 1 99 ? -5.565 -16.130 1.502 1.00 91.69 99 THR A CA 1
ATOM 790 C C . THR A 1 99 ? -6.504 -15.208 0.729 1.00 91.69 99 THR A C 1
ATOM 792 O O . THR A 1 99 ? -6.314 -15.046 -0.472 1.00 91.69 99 THR A O 1
ATOM 795 N N . LEU A 1 100 ? -7.452 -14.535 1.395 1.00 92.00 100 LEU A N 1
ATOM 796 C CA . LEU A 1 100 ? -8.315 -13.532 0.753 1.00 92.00 100 LEU A CA 1
ATOM 797 C C . LEU A 1 100 ? -7.534 -12.292 0.296 1.00 92.00 100 LEU A C 1
ATOM 799 O O . LEU A 1 100 ? -7.948 -11.622 -0.647 1.00 92.00 100 LEU A O 1
ATOM 803 N N . PHE A 1 101 ? -6.406 -12.000 0.947 1.00 88.62 101 PHE A N 1
ATOM 804 C CA . PHE A 1 101 ? -5.534 -10.870 0.627 1.00 88.62 101 PHE A CA 1
ATOM 805 C C . PHE A 1 101 ? -4.292 -11.267 -0.179 1.00 88.62 101 PHE A C 1
ATOM 807 O O . PHE A 1 101 ? -3.393 -10.444 -0.331 1.00 88.62 101 PHE A O 1
ATOM 814 N N . ALA A 1 102 ? -4.229 -12.492 -0.714 1.00 85.44 102 ALA A N 1
ATOM 815 C CA . ALA A 1 102 ? -3.074 -12.959 -1.483 1.00 85.44 102 ALA A CA 1
ATOM 816 C C . ALA A 1 102 ? -2.749 -12.048 -2.683 1.00 85.44 102 ALA A C 1
ATOM 818 O O . ALA A 1 102 ? -1.579 -11.794 -2.955 1.00 85.44 102 ALA A O 1
ATOM 819 N N . ASP A 1 103 ? -3.785 -11.503 -3.328 1.00 84.69 103 ASP A N 1
ATOM 820 C CA . ASP A 1 103 ? -3.673 -10.633 -4.507 1.00 84.69 103 ASP A CA 1
ATOM 821 C C . ASP A 1 103 ? -3.884 -9.140 -4.177 1.00 84.69 103 ASP A C 1
ATOM 823 O O . ASP A 1 103 ? -4.131 -8.316 -5.062 1.00 84.69 103 ASP A O 1
ATOM 827 N N . ALA A 1 104 ? -3.859 -8.769 -2.894 1.00 88.81 104 ALA A N 1
ATOM 828 C CA . ALA A 1 104 ? -4.093 -7.393 -2.472 1.00 88.81 104 ALA A CA 1
ATOM 829 C C . ALA A 1 104 ? -2.909 -6.470 -2.812 1.00 88.81 104 ALA A C 1
ATOM 831 O O . ALA A 1 104 ? -1.769 -6.898 -2.958 1.00 88.81 104 ALA A O 1
ATOM 832 N N . LEU A 1 105 ? -3.169 -5.161 -2.894 1.00 89.12 105 LEU A N 1
ATOM 833 C CA . LEU A 1 105 ? -2.114 -4.156 -3.052 1.00 89.12 105 LEU A CA 1
ATOM 834 C C . LEU A 1 105 ? -1.377 -3.922 -1.728 1.00 89.12 105 LEU A C 1
ATOM 836 O O . LEU A 1 105 ? -2.001 -3.679 -0.694 1.00 89.12 105 LEU A O 1
ATOM 840 N N . HIS A 1 106 ? -0.044 -3.921 -1.779 1.00 90.06 106 HIS A N 1
ATOM 841 C CA . HIS A 1 106 ? 0.814 -3.661 -0.624 1.00 90.06 106 HIS A CA 1
ATOM 842 C C . HIS A 1 106 ? 1.243 -2.190 -0.585 1.00 90.06 106 HIS A C 1
ATOM 844 O O . HIS A 1 106 ? 1.865 -1.681 -1.516 1.00 90.06 106 HIS A O 1
ATOM 850 N N . LEU A 1 107 ? 0.945 -1.505 0.520 1.00 91.88 107 LEU A N 1
ATOM 851 C CA . LEU A 1 107 ? 1.429 -0.148 0.772 1.00 91.88 107 LEU A CA 1
ATOM 852 C C . LEU A 1 107 ? 2.739 -0.219 1.556 1.00 91.88 107 LEU A C 1
ATOM 854 O O . LEU A 1 107 ? 2.751 -0.656 2.706 1.00 91.88 107 LEU A O 1
ATOM 858 N N . LEU A 1 108 ? 3.836 0.216 0.935 1.00 92.94 108 LEU A N 1
ATOM 859 C CA . LEU A 1 108 ? 5.165 0.207 1.544 1.00 92.94 108 LEU A CA 1
ATOM 860 C C . LEU A 1 108 ? 5.683 1.637 1.767 1.00 92.94 108 LEU A C 1
ATOM 862 O O . LEU A 1 108 ? 5.368 2.530 0.979 1.00 92.94 108 LEU A O 1
ATOM 866 N N . PRO A 1 109 ? 6.496 1.877 2.814 1.00 91.88 109 PRO A N 1
ATOM 867 C CA . PRO A 1 109 ? 6.907 3.234 3.188 1.00 91.88 109 PRO A CA 1
ATOM 868 C C . PRO A 1 109 ? 7.821 3.942 2.179 1.00 91.88 109 PRO A C 1
ATOM 870 O O . PRO A 1 109 ? 7.908 5.167 2.195 1.00 91.88 109 PRO A O 1
ATOM 873 N N . ALA A 1 110 ? 8.555 3.195 1.348 1.00 91.12 110 ALA A N 1
ATOM 874 C CA . ALA A 1 110 ? 9.610 3.738 0.496 1.00 91.12 110 ALA A CA 1
ATOM 875 C C . ALA A 1 110 ? 9.640 3.067 -0.879 1.00 91.12 110 ALA A C 1
ATOM 877 O O . ALA A 1 110 ? 9.416 1.863 -0.991 1.00 91.12 110 ALA A O 1
ATOM 878 N N . LYS A 1 111 ? 10.012 3.843 -1.908 1.00 87.44 111 LYS A N 1
ATOM 879 C CA . LYS A 1 111 ? 10.102 3.381 -3.304 1.00 87.44 111 LYS A CA 1
ATOM 880 C C . LYS A 1 111 ? 11.024 2.167 -3.467 1.00 87.44 111 LYS A C 1
ATOM 882 O O . LYS A 1 111 ? 10.640 1.221 -4.133 1.00 87.44 111 LYS A O 1
ATOM 887 N N . VAL A 1 112 ? 12.181 2.149 -2.797 1.00 90.31 112 VAL A N 1
ATOM 888 C CA . VAL A 1 112 ? 13.131 1.017 -2.863 1.00 90.31 112 VAL A CA 1
ATOM 889 C C . VAL A 1 112 ? 12.473 -0.291 -2.414 1.00 90.31 112 VAL A C 1
ATOM 891 O O . VAL A 1 112 ? 12.574 -1.293 -3.113 1.00 90.31 112 VAL A O 1
ATOM 894 N N . MET A 1 113 ? 11.714 -0.261 -1.313 1.00 93.38 113 MET A N 1
ATOM 895 C CA . MET A 1 113 ? 10.978 -1.437 -0.835 1.00 93.38 113 MET A CA 1
ATOM 896 C C . MET A 1 113 ? 9.885 -1.871 -1.818 1.00 93.38 113 MET A C 1
ATOM 898 O O . MET A 1 113 ? 9.650 -3.064 -1.975 1.00 93.38 113 MET A O 1
ATOM 902 N N . ILE A 1 114 ? 9.231 -0.919 -2.497 1.00 90.56 114 ILE A N 1
ATOM 903 C CA . ILE A 1 114 ? 8.253 -1.217 -3.555 1.00 90.56 114 ILE A CA 1
ATOM 904 C C . ILE A 1 114 ? 8.938 -1.923 -4.728 1.00 90.56 114 ILE A C 1
ATOM 906 O O . ILE A 1 114 ? 8.456 -2.960 -5.172 1.00 90.56 114 ILE A O 1
ATOM 910 N N . SER A 1 115 ? 10.070 -1.404 -5.207 1.00 89.06 115 SER A N 1
ATOM 911 C CA . SER A 1 115 ? 10.818 -2.000 -6.319 1.00 89.06 115 SER A CA 1
ATOM 912 C C . SER A 1 115 ? 11.308 -3.412 -5.988 1.00 89.06 115 SER A C 1
ATOM 914 O O . SER A 1 115 ? 11.158 -4.319 -6.805 1.00 89.06 115 SER A O 1
ATOM 916 N N . GLU A 1 116 ? 11.845 -3.623 -4.785 1.00 93.06 116 GLU A N 1
ATOM 917 C CA . GLU A 1 116 ? 12.286 -4.941 -4.312 1.00 93.06 116 GLU A CA 1
ATOM 918 C C . GLU A 1 116 ? 11.120 -5.926 -4.192 1.00 93.06 116 GLU A C 1
ATOM 920 O O . GLU A 1 116 ? 11.208 -7.052 -4.686 1.00 93.06 116 GLU A O 1
ATOM 925 N N . TYR A 1 117 ? 10.007 -5.492 -3.592 1.00 93.12 117 TYR A N 1
ATOM 926 C CA . TYR A 1 117 ? 8.804 -6.309 -3.464 1.00 93.12 117 TYR A CA 1
ATOM 927 C C . TYR A 1 117 ? 8.240 -6.696 -4.836 1.00 93.12 117 TYR A C 1
ATOM 929 O O . TYR A 1 117 ? 7.971 -7.872 -5.075 1.00 93.12 117 TYR A O 1
ATOM 937 N N . ASN A 1 118 ? 8.123 -5.741 -5.761 1.00 91.38 118 ASN A N 1
ATOM 938 C CA . ASN A 1 118 ? 7.613 -5.989 -7.109 1.00 91.38 118 ASN A CA 1
ATOM 939 C C . ASN A 1 118 ? 8.525 -6.934 -7.899 1.00 91.38 118 ASN A C 1
ATOM 941 O O . ASN A 1 118 ? 8.030 -7.827 -8.585 1.00 91.38 118 ASN A O 1
ATOM 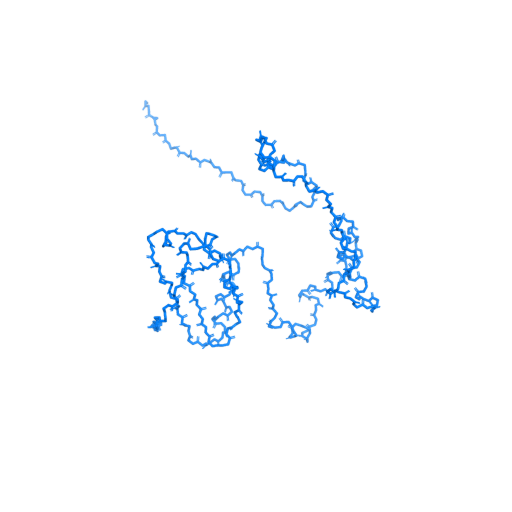945 N N . LEU A 1 119 ? 9.849 -6.785 -7.785 1.00 91.81 119 LEU A N 1
ATOM 946 C CA . LEU A 1 119 ? 10.802 -7.682 -8.439 1.00 91.81 119 LEU A CA 1
ATOM 947 C C . LEU A 1 119 ? 10.704 -9.107 -7.881 1.00 91.81 119 LEU A C 1
ATOM 949 O O . LEU A 1 119 ? 10.709 -10.071 -8.647 1.00 91.81 119 LEU A O 1
ATOM 953 N N . HIS A 1 120 ? 10.578 -9.243 -6.560 1.00 92.31 120 HIS A N 1
ATOM 954 C CA . HIS A 1 120 ? 10.366 -10.535 -5.916 1.00 92.31 120 HIS A CA 1
ATOM 955 C C . HIS A 1 120 ? 9.035 -11.167 -6.349 1.00 92.31 120 HIS A C 1
ATOM 957 O O . HIS A 1 120 ? 9.009 -12.335 -6.727 1.00 92.31 120 HIS A O 1
ATOM 963 N N . ALA A 1 121 ? 7.939 -10.402 -6.356 1.00 90.69 121 ALA A N 1
ATOM 964 C CA . ALA A 1 121 ? 6.633 -10.872 -6.817 1.00 90.69 121 ALA A CA 1
ATOM 965 C C . ALA A 1 121 ? 6.681 -11.344 -8.280 1.00 90.69 121 ALA A C 1
ATOM 967 O O . ALA A 1 121 ? 6.153 -12.406 -8.602 1.00 90.69 121 ALA A O 1
ATOM 968 N N . LEU A 1 122 ? 7.386 -10.611 -9.147 1.00 91.25 122 LEU A N 1
ATOM 969 C CA . LEU A 1 122 ? 7.582 -10.984 -10.546 1.00 91.25 122 LEU A CA 1
ATOM 970 C C . LEU A 1 122 ? 8.382 -12.287 -10.692 1.00 91.25 122 LEU A C 1
ATOM 972 O O . LEU A 1 122 ? 8.031 -13.134 -11.510 1.00 91.25 122 LEU A O 1
ATOM 976 N N . ALA A 1 123 ? 9.429 -12.473 -9.883 1.00 90.38 123 ALA A N 1
ATOM 977 C CA . ALA A 1 123 ? 10.218 -13.703 -9.868 1.00 90.38 123 ALA A CA 1
ATOM 978 C C . ALA A 1 123 ? 9.399 -14.916 -9.390 1.00 90.38 123 ALA A C 1
ATOM 980 O O . ALA A 1 123 ? 9.542 -16.011 -9.936 1.00 90.38 123 ALA A O 1
ATOM 981 N N . MET A 1 124 ? 8.503 -14.720 -8.417 1.00 91.31 124 MET A N 1
ATOM 982 C CA . MET A 1 124 ? 7.637 -15.774 -7.877 1.00 91.31 124 MET A CA 1
ATOM 983 C C . MET A 1 124 ? 6.598 -16.300 -8.876 1.00 91.31 124 MET A C 1
ATOM 985 O O . MET A 1 124 ? 6.110 -17.413 -8.692 1.00 91.31 124 MET A O 1
ATOM 989 N N . LEU A 1 125 ? 6.290 -15.557 -9.947 1.00 89.94 125 LEU A N 1
ATOM 990 C CA . LEU A 1 125 ? 5.417 -16.039 -11.025 1.00 89.94 125 LEU A CA 1
ATOM 991 C C . LEU A 1 125 ? 6.031 -17.217 -11.796 1.00 89.94 125 LEU A C 1
ATOM 993 O O . LEU A 1 125 ? 5.301 -17.970 -12.433 1.00 89.94 125 LEU A O 1
ATOM 997 N N . GLY A 1 126 ? 7.363 -17.370 -11.778 1.00 90.56 126 GLY A N 1
ATOM 998 C CA . GLY A 1 126 ? 8.062 -18.448 -12.488 1.00 90.56 126 GLY A CA 1
ATOM 999 C C . GLY A 1 126 ? 7.984 -18.362 -14.019 1.00 90.56 126 GLY A C 1
ATOM 1000 O O . GLY A 1 126 ? 8.382 -19.302 -14.705 1.00 90.56 126 GLY A O 1
ATOM 1001 N N . ASN A 1 127 ? 7.492 -17.243 -14.556 1.00 90.69 127 ASN A N 1
ATOM 1002 C CA . ASN A 1 127 ? 7.313 -17.014 -15.985 1.00 90.69 127 ASN A CA 1
ATOM 1003 C C . ASN A 1 127 ? 8.464 -16.178 -16.572 1.00 90.69 127 ASN A C 1
ATOM 1005 O O . ASN A 1 127 ? 9.072 -15.373 -15.859 1.00 90.69 127 ASN A O 1
ATOM 1009 N N . PRO A 1 128 ? 8.760 -16.307 -17.880 1.00 92.38 128 PRO A N 1
ATOM 1010 C CA . PRO A 1 128 ? 9.734 -15.451 -18.545 1.00 92.38 128 PRO A CA 1
ATOM 1011 C C . PRO A 1 128 ? 9.390 -13.963 -18.403 1.00 92.38 128 PRO A C 1
ATOM 1013 O O . PRO A 1 128 ? 8.264 -13.542 -18.675 1.00 92.38 128 PRO A O 1
ATOM 1016 N N . VAL A 1 129 ? 10.387 -13.161 -18.024 1.00 90.19 129 VAL A N 1
ATOM 1017 C CA . VAL A 1 129 ? 10.249 -11.709 -17.864 1.00 90.19 129 VAL A CA 1
ATOM 1018 C C . VAL A 1 129 ? 10.666 -10.991 -19.145 1.00 90.19 129 VAL A C 1
ATOM 1020 O O . VAL A 1 129 ? 11.783 -11.150 -19.639 1.00 90.19 129 VAL A O 1
ATOM 1023 N N . VAL A 1 130 ? 9.781 -10.144 -19.661 1.00 89.62 130 VAL A N 1
ATOM 1024 C CA . VAL A 1 130 ? 10.047 -9.212 -20.755 1.00 89.62 130 VAL A CA 1
ATOM 1025 C C . VAL A 1 130 ? 10.517 -7.884 -20.174 1.00 89.62 130 VAL A C 1
ATOM 1027 O O . VAL A 1 130 ? 9.826 -7.257 -19.375 1.00 89.62 130 VAL A O 1
ATOM 1030 N N . CYS A 1 131 ? 11.683 -7.423 -20.622 1.00 88.19 131 CYS A N 1
ATOM 1031 C CA . CYS A 1 131 ? 12.176 -6.082 -20.333 1.00 88.19 131 CYS A CA 1
ATOM 1032 C C . CYS A 1 131 ? 11.800 -5.137 -21.477 1.00 88.19 131 CYS A C 1
ATOM 1034 O O . CYS A 1 131 ? 12.351 -5.222 -22.576 1.00 88.19 131 CYS A O 1
ATOM 1036 N N . ILE A 1 132 ? 10.875 -4.219 -21.216 1.00 84.88 132 ILE A N 1
ATOM 1037 C CA . ILE A 1 132 ? 10.486 -3.170 -22.154 1.00 84.88 132 ILE A CA 1
ATOM 1038 C C . ILE A 1 132 ? 11.281 -1.918 -21.812 1.00 84.88 132 ILE A C 1
ATOM 1040 O O . ILE A 1 132 ? 11.172 -1.375 -20.716 1.00 84.88 132 ILE A O 1
ATOM 1044 N N . LYS A 1 133 ? 12.094 -1.451 -22.757 1.00 82.75 133 LYS A N 1
ATOM 1045 C CA . LYS A 1 133 ? 12.892 -0.235 -22.588 1.00 82.75 133 LYS A CA 1
ATOM 1046 C C . LYS A 1 133 ? 12.192 0.935 -23.253 1.00 82.75 133 LYS A C 1
ATOM 1048 O O . LYS A 1 133 ? 11.672 0.814 -24.364 1.00 82.75 133 LYS A O 1
ATOM 1053 N N . VAL A 1 134 ? 12.218 2.075 -22.580 1.00 77.38 134 VAL A N 1
ATOM 1054 C CA . VAL A 1 134 ? 11.625 3.302 -23.097 1.00 77.38 134 VAL A CA 1
ATOM 1055 C C . VAL A 1 134 ? 12.415 3.811 -24.303 1.00 77.38 134 VAL A C 1
ATOM 1057 O O . VAL A 1 134 ? 13.647 3.877 -24.288 1.00 77.38 134 VAL A O 1
ATOM 1060 N N . LYS A 1 135 ? 11.695 4.220 -25.353 1.00 78.19 135 LYS A N 1
ATOM 1061 C CA . LYS A 1 135 ? 12.263 4.990 -26.458 1.00 78.19 135 LYS A CA 1
ATOM 1062 C C . LYS A 1 135 ? 12.054 6.479 -26.190 1.00 78.19 135 LYS A C 1
ATOM 1064 O O . LYS A 1 135 ? 10.932 6.973 -26.231 1.00 78.19 135 LYS A O 1
ATOM 1069 N N . HIS A 1 136 ? 13.147 7.193 -25.938 1.00 78.44 136 HIS A N 1
ATOM 1070 C CA . HIS A 1 136 ? 13.119 8.643 -25.746 1.00 78.44 136 HIS A CA 1
ATOM 1071 C C . HIS A 1 136 ? 13.115 9.372 -27.096 1.00 78.44 136 HIS A C 1
ATOM 1073 O O . HIS A 1 136 ? 13.827 8.976 -28.022 1.00 78.44 136 HIS A O 1
ATOM 1079 N N . ASN A 1 137 ? 12.339 10.449 -27.197 1.00 78.62 137 ASN A N 1
ATOM 1080 C CA . ASN A 1 137 ? 12.258 11.302 -28.384 1.00 78.62 137 ASN A CA 1
ATOM 1081 C C . ASN A 1 137 ? 13.328 12.412 -28.415 1.00 78.62 137 ASN A C 1
ATOM 1083 O O . ASN A 1 137 ? 13.726 12.833 -29.499 1.00 78.62 137 ASN A O 1
ATOM 1087 N N . CYS A 1 138 ? 13.822 12.856 -27.257 1.00 74.94 138 CYS A N 1
ATOM 1088 C CA . CYS A 1 138 ? 14.888 13.851 -27.128 1.00 74.94 138 CYS A CA 1
ATOM 1089 C C . CYS A 1 138 ? 15.900 13.490 -26.023 1.00 74.94 138 CYS A C 1
ATOM 1091 O O . CYS A 1 138 ? 15.707 12.560 -25.232 1.00 74.94 138 CYS A O 1
ATOM 1093 N N . THR A 1 139 ? 17.032 14.199 -25.987 1.00 75.56 139 THR A N 1
ATOM 1094 C CA . THR A 1 139 ? 18.111 13.952 -25.014 1.00 75.56 139 THR A CA 1
ATOM 1095 C C . THR A 1 139 ? 17.720 14.406 -23.609 1.00 75.56 139 THR A C 1
ATOM 1097 O O . THR A 1 139 ? 18.177 13.818 -22.627 1.00 75.56 139 THR A O 1
ATOM 1100 N N . GLU A 1 140 ? 16.841 15.398 -23.513 1.00 74.38 140 GLU A N 1
ATOM 1101 C CA . GLU A 1 140 ? 16.236 15.905 -22.289 1.00 74.38 140 GLU A CA 1
ATOM 1102 C C . GLU A 1 140 ? 15.338 14.833 -21.658 1.00 74.38 140 GLU A C 1
ATOM 1104 O O . GLU A 1 140 ? 15.523 14.501 -20.490 1.00 74.38 140 GLU A O 1
ATOM 1109 N N . ALA A 1 141 ? 14.477 14.177 -22.445 1.00 68.81 141 ALA A N 1
ATOM 1110 C CA . ALA A 1 141 ? 13.625 13.076 -21.979 1.00 68.81 141 ALA A CA 1
ATOM 1111 C C . ALA A 1 141 ? 14.427 11.853 -21.499 1.00 68.81 141 ALA A C 1
ATOM 1113 O O . ALA A 1 141 ? 13.989 11.120 -20.618 1.00 68.81 141 ALA A O 1
ATOM 1114 N N . LYS A 1 142 ? 15.630 11.628 -22.040 1.00 72.19 142 LYS A N 1
ATOM 1115 C CA . LYS A 1 142 ? 16.531 10.562 -21.564 1.00 72.19 142 LYS A CA 1
ATOM 1116 C C . LYS A 1 142 ? 17.138 10.872 -20.187 1.00 72.19 142 LYS A C 1
ATOM 1118 O O . LYS A 1 142 ? 17.444 9.959 -19.408 1.00 72.19 142 LYS A O 1
ATOM 1123 N N . LYS A 1 143 ? 17.365 12.158 -19.906 1.00 76.44 143 LYS A N 1
ATOM 1124 C CA . LYS A 1 143 ? 17.934 12.653 -18.644 1.00 76.44 143 LYS A CA 1
ATOM 1125 C C . LYS A 1 143 ? 16.876 12.916 -17.577 1.00 76.44 143 LYS A C 1
ATOM 1127 O O . LYS A 1 143 ? 17.255 12.959 -16.412 1.00 76.44 143 LYS A O 1
ATOM 1132 N N . ALA A 1 144 ? 15.611 13.049 -17.975 1.00 73.56 144 ALA A N 1
ATOM 1133 C CA . ALA A 1 144 ? 14.481 13.226 -17.077 1.00 73.56 144 ALA A CA 1
ATOM 1134 C C . ALA A 1 144 ? 14.498 12.185 -15.947 1.00 73.56 144 ALA A C 1
ATOM 1136 O O . ALA A 1 144 ? 14.861 11.012 -16.152 1.00 73.56 144 ALA A O 1
ATOM 1137 N N . SER A 1 145 ? 14.162 12.655 -14.747 1.00 71.25 145 SER A N 1
ATOM 1138 C CA . SER A 1 145 ? 13.869 11.781 -13.620 1.00 71.25 145 SER A CA 1
ATOM 1139 C C . SER A 1 145 ? 12.496 11.133 -13.819 1.00 71.25 145 SER A C 1
ATOM 1141 O O . SER A 1 145 ? 11.693 11.594 -14.627 1.00 71.25 145 SER A O 1
ATOM 1143 N N . GLU A 1 146 ? 12.214 10.060 -13.086 1.00 69.31 146 GLU A N 1
ATOM 1144 C CA . GLU A 1 146 ? 10.884 9.432 -13.091 1.00 69.31 146 GLU A CA 1
ATOM 1145 C C . GLU A 1 146 ? 9.793 10.407 -12.634 1.00 69.31 146 GLU A C 1
ATOM 1147 O O . GLU A 1 146 ? 8.670 10.347 -13.116 1.00 69.31 146 GLU A O 1
ATOM 1152 N N . GLU A 1 147 ? 10.127 11.340 -11.739 1.00 70.69 147 GLU A N 1
ATOM 1153 C CA . GLU A 1 147 ? 9.202 12.367 -11.249 1.00 70.69 147 GLU A CA 1
ATOM 1154 C C . GLU A 1 147 ? 8.856 13.378 -12.347 1.00 70.69 147 GLU A C 1
ATOM 1156 O O . GLU A 1 147 ? 7.691 13.733 -12.506 1.00 70.69 147 GLU A O 1
ATOM 1161 N N . ASP A 1 148 ? 9.837 13.757 -13.171 1.00 68.12 148 ASP A N 1
ATOM 1162 C CA . ASP A 1 148 ? 9.607 14.585 -14.364 1.00 68.12 148 ASP A CA 1
ATOM 1163 C C . ASP A 1 148 ? 8.864 13.819 -15.476 1.00 68.12 148 ASP A C 1
ATOM 1165 O O . ASP A 1 148 ? 8.321 14.427 -16.399 1.00 68.12 148 ASP A O 1
ATOM 1169 N N . ALA A 1 149 ? 8.853 12.484 -15.401 1.00 64.88 149 ALA A N 1
ATOM 1170 C CA . ALA A 1 149 ? 8.226 11.574 -16.356 1.00 64.88 149 ALA A CA 1
ATOM 1171 C C . ALA A 1 149 ? 6.897 10.977 -15.848 1.00 64.88 149 ALA A C 1
ATOM 1173 O O . ALA A 1 149 ? 6.472 9.933 -16.344 1.00 64.88 149 A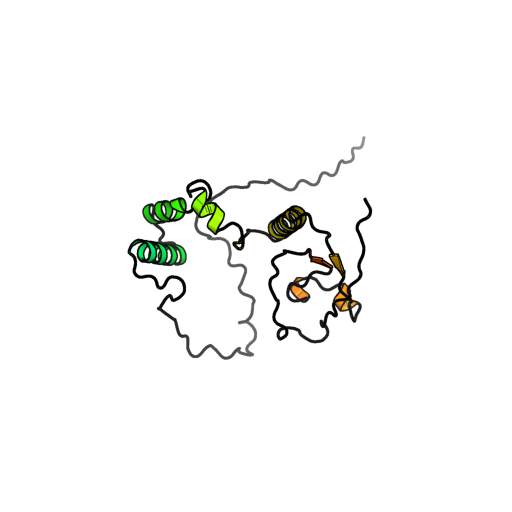LA A O 1
ATOM 1174 N N . ASP A 1 150 ? 6.250 11.626 -14.872 1.00 68.19 150 ASP A N 1
ATOM 1175 C CA . ASP A 1 150 ? 4.949 11.225 -14.308 1.00 68.19 150 ASP A CA 1
ATOM 1176 C C . ASP A 1 150 ? 4.934 9.778 -13.770 1.00 68.19 150 ASP A C 1
ATOM 1178 O O . ASP A 1 150 ? 4.012 8.993 -13.985 1.00 68.19 150 ASP A O 1
ATOM 1182 N N . GLY A 1 151 ? 6.023 9.394 -13.099 1.00 70.12 151 GLY A N 1
ATOM 1183 C CA . GLY A 1 151 ? 6.192 8.076 -12.490 1.00 70.12 151 GLY A CA 1
ATOM 1184 C C . GLY A 1 151 ? 6.570 6.962 -13.467 1.00 70.12 151 GLY A C 1
ATOM 1185 O O . GLY A 1 151 ? 6.568 5.798 -13.073 1.00 70.12 151 GLY A O 1
ATOM 1186 N N . LEU A 1 152 ? 6.896 7.281 -14.724 1.00 74.69 152 LEU A N 1
ATOM 1187 C CA . LEU A 1 152 ? 7.286 6.275 -15.707 1.00 74.69 152 LEU A CA 1
ATOM 1188 C C . LEU A 1 152 ? 8.788 5.965 -15.639 1.00 74.69 152 LEU A C 1
ATOM 1190 O O . LEU A 1 152 ? 9.643 6.815 -15.899 1.00 74.69 152 LEU A O 1
ATOM 1194 N N . GLU A 1 153 ? 9.101 4.708 -15.331 1.00 75.06 153 GLU A N 1
ATOM 1195 C CA . GLU A 1 153 ? 10.471 4.204 -15.298 1.00 75.06 153 GLU A CA 1
ATOM 1196 C C . GLU A 1 153 ? 11.082 4.062 -16.700 1.00 75.06 153 GLU A C 1
ATOM 1198 O O . GLU A 1 153 ? 10.405 3.841 -17.705 1.00 75.06 153 GLU A O 1
ATOM 1203 N N . LYS A 1 154 ? 12.416 4.138 -16.777 1.00 80.31 154 LYS A N 1
ATOM 1204 C CA . LYS A 1 154 ? 13.178 3.999 -18.039 1.00 80.31 154 LYS A CA 1
ATOM 1205 C C . LYS A 1 154 ? 13.115 2.585 -18.621 1.00 80.31 154 LYS A C 1
ATOM 1207 O O . LYS A 1 154 ? 13.392 2.379 -19.808 1.00 80.31 154 LYS A O 1
ATOM 1212 N N . GLN A 1 155 ? 12.775 1.616 -17.784 1.00 83.44 155 GLN A N 1
ATOM 1213 C CA . GLN A 1 155 ? 12.523 0.237 -18.157 1.00 83.44 155 GLN A CA 1
ATOM 1214 C C . GLN A 1 155 ? 11.338 -0.285 -17.352 1.00 83.44 155 GLN A C 1
ATOM 1216 O O . GLN A 1 155 ? 11.185 0.062 -16.190 1.00 83.44 155 GLN A O 1
ATOM 1221 N N . VAL A 1 156 ? 10.536 -1.148 -17.960 1.00 86.19 156 VAL A N 1
ATOM 1222 C CA . VAL A 1 156 ? 9.434 -1.842 -17.294 1.00 86.19 156 VAL A CA 1
ATOM 1223 C C . VAL A 1 156 ? 9.650 -3.337 -17.478 1.00 86.19 156 VAL A C 1
ATOM 1225 O O . VAL A 1 156 ? 9.950 -3.796 -18.583 1.00 86.19 156 VAL A O 1
ATOM 1228 N N . LEU A 1 157 ? 9.538 -4.093 -16.389 1.00 88.00 157 LEU A N 1
ATOM 1229 C CA . LEU A 1 157 ? 9.641 -5.548 -16.390 1.00 88.00 157 LEU A CA 1
ATOM 1230 C C . LEU A 1 157 ? 8.237 -6.140 -16.278 1.00 88.00 157 LEU A C 1
ATOM 1232 O O . LEU A 1 157 ? 7.507 -5.796 -15.355 1.00 88.00 157 LEU A O 1
ATOM 1236 N N . LEU A 1 158 ? 7.865 -7.016 -17.210 1.00 89.5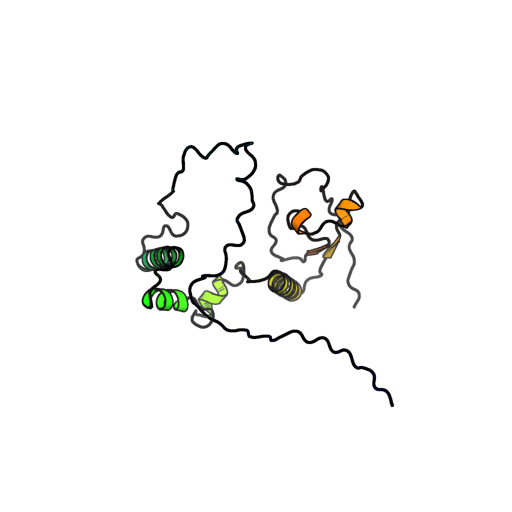6 158 LEU A N 1
ATOM 1237 C CA . LEU A 1 158 ? 6.547 -7.650 -17.252 1.00 89.56 158 LEU A CA 1
ATOM 1238 C C . LEU A 1 158 ? 6.686 -9.160 -17.408 1.00 89.56 158 LEU A C 1
ATOM 1240 O O . LEU A 1 158 ? 7.558 -9.633 -18.129 1.00 89.56 158 LEU A O 1
ATOM 1244 N N . ALA A 1 159 ? 5.791 -9.910 -16.783 1.00 90.19 159 ALA A N 1
ATOM 1245 C CA . ALA A 1 159 ? 5.651 -11.347 -16.963 1.00 90.19 159 ALA A CA 1
ATOM 1246 C C . ALA A 1 159 ? 4.163 -11.687 -17.059 1.00 90.19 159 ALA A C 1
ATOM 1248 O O . ALA A 1 159 ? 3.310 -10.932 -16.585 1.00 90.19 159 ALA A O 1
ATOM 1249 N N . GLU A 1 160 ? 3.844 -12.820 -17.677 1.00 89.12 160 GLU A N 1
ATOM 1250 C CA . GLU A 1 160 ? 2.473 -13.324 -17.677 1.00 89.12 160 GLU A CA 1
ATOM 1251 C C . GLU A 1 160 ? 2.000 -13.555 -16.232 1.00 89.12 160 GLU A C 1
ATOM 1253 O O . GLU A 1 160 ? 2.725 -14.138 -15.424 1.00 89.12 160 GLU A O 1
ATOM 1258 N N . GLY A 1 161 ? 0.804 -13.061 -15.903 1.00 85.81 161 GLY A N 1
ATOM 1259 C CA . GLY A 1 161 ? 0.244 -13.104 -14.547 1.00 85.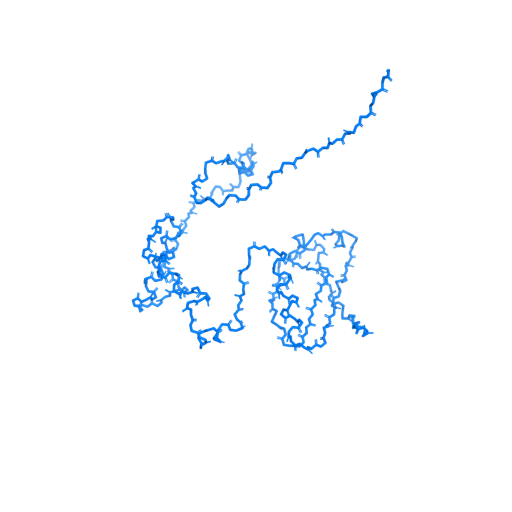81 161 GLY A CA 1
ATOM 1260 C C . GLY A 1 161 ? 0.633 -11.928 -13.641 1.00 85.81 161 GLY A C 1
ATOM 1261 O O . GLY A 1 161 ? 0.139 -11.855 -12.520 1.00 85.81 161 GLY A O 1
ATOM 1262 N N . ALA A 1 162 ? 1.470 -10.990 -14.099 1.00 87.81 162 ALA A N 1
ATOM 1263 C CA . ALA A 1 162 ? 1.792 -9.792 -13.323 1.00 87.81 162 ALA A CA 1
ATOM 1264 C C . ALA A 1 162 ? 0.591 -8.832 -13.224 1.00 87.81 162 ALA A C 1
ATOM 1266 O O . ALA A 1 162 ? -0.077 -8.548 -14.220 1.00 87.81 162 ALA A O 1
ATOM 1267 N N . CYS A 1 163 ? 0.351 -8.286 -12.028 1.00 85.50 163 CYS A N 1
ATOM 1268 C CA . CYS A 1 163 ? -0.618 -7.212 -11.813 1.00 85.50 163 CYS A CA 1
ATOM 1269 C C . CYS A 1 163 ? 0.039 -5.858 -12.115 1.00 85.50 163 CYS A C 1
ATOM 1271 O O . CYS A 1 163 ? 1.116 -5.554 -11.601 1.00 85.50 163 CYS A O 1
ATOM 1273 N N . CYS A 1 164 ? -0.591 -5.044 -12.960 1.00 83.56 164 CYS A N 1
ATOM 1274 C CA . CYS A 1 164 ? -0.067 -3.744 -13.371 1.00 83.56 164 CYS A CA 1
ATOM 1275 C C . CYS A 1 164 ? -1.100 -2.650 -13.111 1.00 83.56 164 CYS A C 1
ATOM 1277 O O . CYS A 1 164 ? -2.295 -2.850 -13.320 1.00 83.56 164 CYS A O 1
ATOM 1279 N N . GLN A 1 165 ? -0.629 -1.479 -12.691 1.00 81.19 165 GLN A N 1
ATOM 1280 C CA . GLN A 1 165 ? -1.465 -0.294 -12.565 1.00 81.19 165 GLN A CA 1
ATOM 1281 C C . GLN A 1 165 ? -1.354 0.547 -13.839 1.00 81.19 165 GLN A C 1
ATOM 1283 O O . GLN A 1 165 ? -0.256 0.918 -14.251 1.00 81.19 165 GLN A O 1
ATOM 1288 N N . GLU A 1 166 ? -2.492 0.863 -14.454 1.00 73.31 166 GLU A N 1
ATOM 1289 C CA . GLU A 1 166 ? -2.538 1.769 -15.600 1.00 73.31 166 GLU A CA 1
ATOM 1290 C C . GLU A 1 166 ? -2.277 3.216 -15.156 1.00 73.31 166 GLU A C 1
ATOM 1292 O O . GLU A 1 166 ? -2.863 3.702 -14.184 1.00 73.31 166 GLU A O 1
ATOM 1297 N N . THR A 1 167 ? -1.416 3.922 -15.890 1.00 66.00 167 THR A N 1
ATOM 1298 C CA . THR A 1 167 ? -1.255 5.375 -15.774 1.00 66.00 167 THR A CA 1
ATOM 1299 C C . THR A 1 167 ? -2.122 6.068 -16.838 1.00 66.00 167 THR A C 1
ATOM 1301 O O . THR A 1 167 ? -2.005 5.742 -18.024 1.00 66.00 167 THR A O 1
ATOM 1304 N N . PRO A 1 168 ? -3.034 6.991 -16.461 1.00 54.53 168 PRO A N 1
ATOM 1305 C CA . PRO A 1 168 ? -3.929 7.646 -17.414 1.00 54.53 168 PRO A CA 1
ATOM 1306 C C . PRO A 1 168 ? -3.174 8.441 -18.496 1.00 54.53 168 PRO A C 1
ATOM 1308 O O . PRO A 1 168 ? -2.134 9.034 -18.211 1.00 54.53 168 PRO A O 1
ATOM 1311 N N . PRO A 1 169 ? -3.705 8.530 -19.729 1.00 51.75 169 PRO A N 1
ATOM 1312 C CA . PRO A 1 169 ? -3.005 9.158 -20.854 1.00 51.75 169 PRO A CA 1
ATOM 1313 C C . PRO A 1 169 ? -2.901 10.697 -20.790 1.00 51.75 169 PRO A C 1
ATOM 1315 O O . PRO A 1 169 ? -2.031 11.258 -21.458 1.00 51.75 169 PRO A O 1
ATOM 1318 N N . ASP A 1 170 ? -3.752 11.375 -20.009 1.00 50.34 170 ASP A N 1
ATOM 1319 C CA . ASP A 1 170 ? -4.047 12.816 -20.157 1.00 50.34 170 ASP A CA 1
ATOM 1320 C C . ASP A 1 170 ? -3.158 13.786 -19.351 1.00 50.34 170 ASP A C 1
ATOM 1322 O O . ASP A 1 170 ? -3.312 15.000 -19.478 1.00 50.34 170 ASP A O 1
ATOM 1326 N N . PHE A 1 171 ? -2.202 13.299 -18.554 1.00 47.31 171 PHE A N 1
ATOM 1327 C CA . PHE A 1 171 ? -1.325 14.152 -17.728 1.00 47.31 171 PHE A CA 1
ATOM 1328 C C . PHE A 1 171 ? 0.075 14.395 -18.312 1.00 47.31 171 PHE A C 1
ATOM 1330 O O . PHE A 1 171 ? 0.970 14.857 -17.609 1.00 47.31 171 PHE A O 1
ATOM 1337 N N . ARG A 1 172 ? 0.287 14.144 -19.612 1.00 53.03 172 ARG A N 1
ATOM 1338 C CA . ARG A 1 172 ? 1.608 14.331 -20.233 1.00 53.03 172 ARG A CA 1
ATOM 1339 C C . ARG A 1 172 ? 1.778 15.711 -20.875 1.00 53.03 172 ARG A C 1
ATOM 1341 O O . ARG A 1 172 ? 1.159 15.966 -21.909 1.00 53.03 172 ARG A O 1
ATOM 1348 N N . PRO A 1 173 ? 2.661 16.587 -20.358 1.00 41.78 173 PRO A N 1
ATOM 1349 C CA . PRO A 1 173 ? 3.126 17.722 -21.139 1.00 41.78 173 PRO A CA 1
ATOM 1350 C C . PRO A 1 173 ? 3.962 17.215 -22.325 1.00 41.78 173 PRO A C 1
ATOM 1352 O O . PRO A 1 173 ? 4.876 16.407 -22.166 1.00 41.78 173 PRO A O 1
ATOM 1355 N N . GLU A 1 174 ? 3.666 17.682 -23.539 1.00 44.09 174 GLU A N 1
ATOM 1356 C CA . GLU A 1 174 ? 4.609 17.565 -24.658 1.00 44.09 174 GLU A CA 1
ATOM 1357 C C . GLU A 1 174 ? 5.911 18.278 -24.240 1.00 44.09 174 GLU A C 1
ATOM 1359 O O . GLU A 1 174 ? 5.843 19.433 -23.808 1.00 44.09 174 GLU A O 1
ATOM 1364 N N . PRO A 1 175 ? 7.084 17.613 -24.279 1.00 44.97 175 PRO A N 1
ATOM 1365 C CA . PRO A 1 175 ? 7.463 16.557 -25.219 1.00 44.97 175 PRO A CA 1
ATOM 1366 C C . PRO A 1 175 ? 7.546 15.126 -24.638 1.00 44.97 175 PRO A C 1
ATOM 1368 O O . PRO A 1 175 ? 8.184 14.277 -25.246 1.00 44.97 175 PRO A O 1
ATOM 1371 N N . PHE A 1 176 ? 6.971 14.783 -23.484 1.00 50.00 176 PHE A N 1
ATOM 1372 C CA . PHE A 1 176 ? 7.289 13.512 -22.790 1.00 50.00 176 PHE A CA 1
ATOM 1373 C C . PHE A 1 176 ? 6.523 12.266 -23.279 1.00 50.00 176 PHE A C 1
ATOM 1375 O O . PHE A 1 176 ? 6.305 11.315 -22.527 1.00 50.00 176 PHE A O 1
ATOM 1382 N N . ARG A 1 177 ? 6.111 12.228 -24.551 1.00 49.41 177 ARG A N 1
ATOM 1383 C CA . ARG A 1 177 ? 5.431 11.063 -25.134 1.00 49.41 177 ARG A CA 1
ATOM 1384 C C . ARG A 1 177 ? 6.413 9.896 -25.292 1.00 49.41 177 ARG A C 1
ATOM 1386 O O . ARG A 1 177 ? 7.266 9.899 -26.178 1.00 49.41 177 ARG A O 1
ATOM 1393 N N . LEU A 1 178 ? 6.287 8.897 -24.418 1.00 47.81 178 LEU A N 1
ATOM 1394 C CA . LEU A 1 178 ? 7.078 7.669 -24.457 1.00 47.81 178 LEU A CA 1
ATOM 1395 C C . LEU A 1 178 ? 6.371 6.621 -25.324 1.00 47.81 178 LEU A C 1
ATOM 1397 O O . LEU A 1 178 ? 5.266 6.185 -25.014 1.00 47.81 178 LEU A O 1
ATOM 1401 N N . GLU A 1 179 ? 7.019 6.219 -26.416 1.00 43.75 179 GLU A N 1
ATOM 1402 C CA . GLU A 1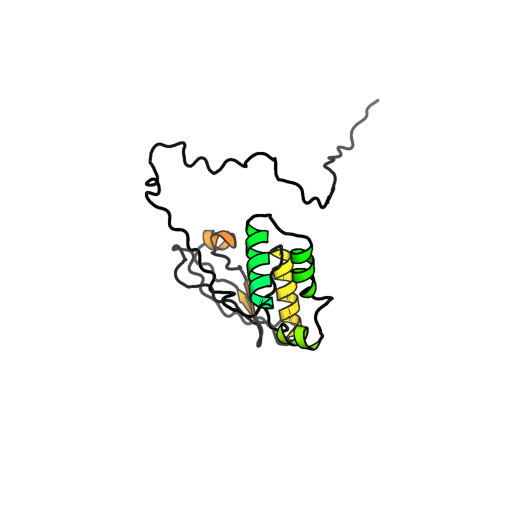 179 ? 6.586 5.088 -27.240 1.00 43.75 179 GLU A CA 1
ATOM 1403 C C . GLU A 1 179 ? 7.233 3.809 -26.684 1.00 43.75 179 GLU A C 1
ATOM 1405 O O . GLU A 1 179 ? 8.463 3.703 -26.595 1.00 43.75 179 GLU A O 1
ATOM 1410 N N . LEU A 1 180 ? 6.407 2.841 -26.275 1.00 43.75 180 LEU A N 1
ATOM 1411 C CA . LEU A 1 180 ? 6.871 1.544 -25.781 1.00 43.75 180 LEU A CA 1
ATOM 1412 C C . LEU A 1 180 ? 7.374 0.709 -26.964 1.00 43.75 180 LEU A C 1
ATOM 1414 O O . LEU A 1 180 ? 6.625 0.364 -27.875 1.00 43.75 180 LEU A O 1
ATOM 1418 N N . SER A 1 181 ? 8.662 0.377 -26.949 1.00 39.59 181 SER A N 1
ATOM 1419 C CA . SER A 1 181 ? 9.292 -0.501 -27.933 1.00 39.59 181 SER A CA 1
ATOM 1420 C C . SER A 1 181 ? 9.487 -1.882 -27.310 1.00 39.59 181 SER A C 1
ATOM 1422 O O . SER A 1 181 ? 10.337 -2.048 -26.435 1.00 39.59 181 SER A O 1
ATOM 1424 N N . LEU A 1 182 ? 8.746 -2.887 -27.782 1.00 37.31 182 LEU A N 1
ATOM 1425 C CA . LEU A 1 182 ? 8.969 -4.292 -27.424 1.00 37.31 182 LEU A CA 1
ATOM 1426 C C . LEU A 1 182 ? 10.322 -4.762 -27.979 1.00 37.31 182 LEU A C 1
ATOM 1428 O O . LEU A 1 182 ? 10.435 -5.144 -29.141 1.00 37.31 182 LEU A O 1
ATOM 1432 N N . ALA A 1 183 ? 11.359 -4.736 -27.145 1.00 38.09 183 ALA A N 1
ATOM 1433 C CA . ALA A 1 183 ? 12.623 -5.406 -27.419 1.00 38.09 183 ALA A CA 1
ATOM 1434 C C . ALA A 1 183 ? 12.672 -6.700 -26.598 1.00 38.09 183 ALA A C 1
ATOM 1436 O O . ALA A 1 183 ? 13.057 -6.689 -25.431 1.00 38.09 183 ALA A O 1
ATOM 1437 N N . SER A 1 184 ? 12.266 -7.824 -27.197 1.00 33.03 184 SER A N 1
ATOM 1438 C CA . SER A 1 184 ? 12.425 -9.140 -26.570 1.00 33.03 184 SER A CA 1
ATOM 1439 C C . SER A 1 184 ? 13.915 -9.417 -26.374 1.00 33.03 184 SER A C 1
ATOM 1441 O O . SER A 1 184 ? 14.659 -9.577 -27.341 1.00 33.03 184 SER A O 1
ATOM 1443 N N . THR A 1 185 ? 14.366 -9.421 -25.122 1.00 38.38 185 THR A N 1
ATOM 1444 C CA . THR A 1 185 ? 15.701 -9.901 -24.765 1.00 38.38 185 THR A CA 1
ATOM 1445 C C . THR A 1 185 ? 15.511 -11.015 -23.751 1.00 38.38 185 THR A C 1
ATOM 1447 O O . THR A 1 185 ? 15.243 -10.756 -22.583 1.00 38.38 185 THR A O 1
ATOM 1450 N N . THR A 1 186 ? 15.602 -12.259 -24.212 1.00 30.69 186 THR A N 1
ATOM 1451 C CA . THR A 1 186 ? 15.676 -13.441 -23.349 1.00 30.69 186 THR A CA 1
ATOM 1452 C C . THR A 1 186 ? 16.920 -13.338 -22.467 1.00 30.69 186 THR A C 1
ATOM 1454 O O . THR A 1 186 ? 18.033 -13.240 -22.995 1.00 30.69 186 THR A O 1
ATOM 1457 N N . LEU A 1 187 ? 16.735 -13.351 -21.144 1.00 30.22 187 LEU A N 1
ATOM 1458 C CA . LEU A 1 187 ? 17.813 -13.594 -20.184 1.00 30.22 187 LEU A CA 1
ATOM 1459 C C . LEU A 1 187 ? 18.398 -14.975 -20.500 1.00 30.22 187 LEU A C 1
ATOM 1461 O O . LEU A 1 187 ? 17.685 -15.974 -20.455 1.00 30.22 187 LEU A O 1
ATOM 1465 N N . LYS A 1 188 ? 19.663 -15.008 -20.927 1.00 33.34 188 LYS A N 1
ATOM 1466 C CA . LYS A 1 188 ? 20.396 -16.259 -21.131 1.00 33.34 188 LYS A CA 1
ATOM 1467 C C . LYS A 1 188 ? 20.772 -16.821 -19.763 1.00 33.34 188 LYS A C 1
ATOM 1469 O O . LYS A 1 188 ? 21.309 -16.070 -18.949 1.00 33.34 188 LYS A O 1
ATOM 1474 N N . GLU A 1 189 ? 20.449 -18.097 -19.570 1.00 35.34 189 GLU A N 1
ATOM 1475 C CA . GLU A 1 189 ? 20.930 -18.958 -18.480 1.00 35.34 189 GLU A CA 1
ATOM 1476 C C . GLU A 1 189 ? 22.461 -18.963 -18.372 1.00 35.34 189 GLU A C 1
ATOM 1478 O O . GLU A 1 189 ? 23.137 -18.840 -19.426 1.00 35.34 189 GLU A O 1
#

Foldseek 3Di:
DDDDDPDDDDDDDPPPDDDPDDDPDDPPDDPPQPVDPPDPPDPPDDDDDDDDDVLNDPPPLSVLQVVQVVCVVVVNHDPVSVVSVCCPPPVNDDPVVVVVCVVPDDDDPDPVVVVVVLVVVQVVVVFFKFKWAWDDPDPVLVVDDCVSLVNDDRIDIDGPPRDDDDDDPPPDDPPNDIDTDRDGDGDDD